Protein AF-A0A524L7E5-F1 (afdb_monomer_lite)

Sequence (276 aa):
MTAELNEQWITERETLIEALDEKVSEVLTEELKELKDDIERFRDLEAEYADKLVESKGEMADTLKKDVEILIEKLDKFLEIRLTAEVDELREDVNKVKKNEFGKRVFEAFVAEFRKHYTGEDSVEAKLTEAEQRLEDALTSLEDAEKKIAKIERADKIRQVLAPVSGRTKEVMEAILKNVDTPLLEEAYKTYIGRVVKETSQEKDTKNTSTSEKETKVLAEGEKKEDAKPLKGGKAVTGDTTETLEEAAELNKESGVKSSISVEEKTRLQRLAGLV

Foldseek 3Di:
DVVVVVVVVVVVVVVVVVVVVVVVVVVVVVVVVVVVVVVVVVVVVVVVVVVVVVVVVVVVVVVVVVVVVVVVVVVVVVCVVVVVVVVVVVVVVVVVVVVVVVVVVVVVVVVVVCCVVPVPPPDPVVVVVVVVVVVVVVVVVVVVVVVVVLVVLQVVLLCVLLVVPDDPLSVVLSVVLVPDDSVCSNVSSVVCSVVSVVVVVPPDDDDDDDDDDDDDDDDDDDDDDDDDDDDDDDDDDDPDDPVVVVVVVVVVVVPPDDPPADPVNVVVVCVVVVVD

Radius of gyration: 62.87 Å; chains: 1; bounding box: 139×60×160 Å

Structure (mmCIF, N/CA/C/O backbone):
data_AF-A0A524L7E5-F1
#
_entry.id   AF-A0A524L7E5-F1
#
loop_
_atom_site.group_PDB
_atom_site.id
_atom_site.type_symbol
_atom_site.label_atom_id
_atom_site.label_alt_id
_atom_site.label_comp_id
_atom_site.label_asym_id
_atom_site.label_entity_id
_atom_site.label_seq_id
_atom_site.pdbx_PDB_ins_code
_atom_site.Cartn_x
_atom_site.Cartn_y
_atom_site.Cartn_z
_atom_site.occupancy
_atom_site.B_iso_or_equiv
_atom_site.auth_seq_id
_atom_site.auth_comp_id
_atom_site.auth_asym_id
_atom_site.auth_atom_id
_atom_site.pdbx_PDB_model_num
ATOM 1 N N . MET A 1 1 ? 33.309 3.021 -109.140 1.00 59.94 1 MET A N 1
ATOM 2 C CA . MET A 1 1 ? 32.376 3.878 -108.381 1.00 59.94 1 MET A CA 1
ATOM 3 C C . MET A 1 1 ? 31.453 3.110 -107.433 1.00 59.94 1 MET A C 1
ATOM 5 O O . MET A 1 1 ? 31.543 3.359 -106.245 1.00 59.94 1 MET A O 1
ATOM 9 N N . THR A 1 2 ? 30.594 2.176 -107.873 1.00 73.94 2 THR A N 1
ATOM 10 C CA . THR A 1 2 ? 29.677 1.458 -106.946 1.00 73.94 2 THR A CA 1
ATOM 11 C C . THR A 1 2 ? 30.368 0.432 -106.039 1.00 73.94 2 THR A C 1
ATOM 13 O O . THR A 1 2 ? 29.972 0.280 -104.890 1.00 73.94 2 THR A O 1
ATOM 16 N N . ALA A 1 3 ? 31.408 -0.253 -106.524 1.00 77.62 3 ALA A N 1
ATOM 17 C CA . ALA A 1 3 ? 32.174 -1.211 -105.720 1.00 77.62 3 ALA A CA 1
ATOM 18 C C . ALA A 1 3 ? 33.037 -0.523 -104.643 1.00 77.62 3 ALA A C 1
ATOM 20 O O . ALA A 1 3 ? 33.015 -0.944 -103.494 1.00 77.62 3 ALA A O 1
ATOM 21 N N . GLU A 1 4 ? 33.715 0.573 -104.995 1.00 79.44 4 GLU A N 1
ATOM 22 C CA . GLU A 1 4 ? 34.556 1.354 -104.069 1.00 79.44 4 GLU A CA 1
ATOM 23 C C . GLU A 1 4 ? 33.734 1.996 -102.943 1.00 79.44 4 GLU A C 1
ATOM 25 O O . GLU A 1 4 ? 34.166 2.008 -101.798 1.00 79.44 4 GLU A O 1
ATOM 30 N N . LEU A 1 5 ? 32.524 2.484 -103.244 1.00 83.19 5 LEU A N 1
ATOM 31 C CA . LEU A 1 5 ? 31.626 3.046 -102.231 1.00 83.19 5 LEU A CA 1
ATOM 32 C C . LEU A 1 5 ? 31.123 1.974 -101.249 1.00 83.19 5 LEU A C 1
ATOM 34 O O . LEU A 1 5 ? 30.982 2.244 -100.061 1.00 83.19 5 LEU A O 1
ATOM 38 N N . ASN A 1 6 ? 30.873 0.752 -101.733 1.00 85.81 6 ASN A N 1
ATOM 39 C CA . ASN A 1 6 ? 30.494 -0.367 -100.871 1.00 85.81 6 ASN A CA 1
ATOM 40 C C . ASN A 1 6 ? 31.653 -0.801 -99.966 1.00 85.81 6 ASN A C 1
ATOM 42 O O . ASN A 1 6 ? 31.423 -1.098 -98.800 1.00 85.81 6 ASN A O 1
ATOM 46 N N . GLU A 1 7 ? 32.881 -0.828 -100.486 1.00 87.06 7 GLU A N 1
ATOM 47 C CA . GLU A 1 7 ? 34.076 -1.133 -99.695 1.00 87.06 7 GLU A CA 1
ATOM 48 C C . GLU A 1 7 ? 34.311 -0.067 -98.617 1.00 87.06 7 GLU A C 1
ATOM 50 O O . GLU A 1 7 ? 34.459 -0.411 -97.448 1.00 87.06 7 GLU A O 1
ATOM 55 N N . GLN A 1 8 ? 34.206 1.220 -98.971 1.00 86.94 8 GLN A N 1
ATOM 56 C CA . GLN A 1 8 ? 34.262 2.326 -98.010 1.00 86.94 8 GLN A CA 1
ATOM 57 C C . GLN A 1 8 ? 33.185 2.197 -96.926 1.00 86.94 8 GLN A C 1
ATOM 59 O O . GLN A 1 8 ? 33.504 2.253 -95.742 1.00 86.94 8 GLN A O 1
ATOM 64 N N . TRP A 1 9 ? 31.932 1.923 -97.298 1.00 91.00 9 TRP A N 1
ATOM 65 C CA . TRP A 1 9 ? 30.851 1.738 -96.327 1.00 91.00 9 TRP A CA 1
ATOM 66 C C . TRP A 1 9 ? 31.083 0.547 -95.388 1.00 91.00 9 TRP A C 1
ATOM 68 O O . TRP A 1 9 ? 30.790 0.634 -94.197 1.00 91.00 9 TRP A O 1
ATOM 78 N N . ILE A 1 10 ? 31.620 -0.567 -95.899 1.00 91.50 10 ILE A N 1
ATOM 79 C CA . ILE A 1 10 ? 31.981 -1.724 -95.070 1.00 91.50 10 ILE A CA 1
ATOM 80 C C . ILE A 1 10 ? 33.077 -1.328 -94.074 1.00 91.50 10 ILE A C 1
ATOM 82 O O . ILE A 1 10 ? 32.916 -1.587 -92.884 1.00 91.50 10 ILE A O 1
ATOM 86 N N . THR A 1 11 ? 34.126 -0.631 -94.519 1.00 91.88 11 THR A N 1
ATOM 87 C CA . THR A 1 11 ? 35.213 -0.185 -93.630 1.00 91.88 11 THR A CA 1
ATOM 88 C C . THR A 1 11 ? 34.752 0.837 -92.585 1.00 91.88 11 THR A C 1
ATOM 90 O O . THR A 1 11 ? 35.108 0.737 -91.414 1.00 91.88 11 THR A O 1
ATOM 93 N N . GLU A 1 12 ? 33.902 1.795 -92.955 1.00 92.88 12 GLU A N 1
ATOM 94 C CA . GLU A 1 12 ? 33.326 2.770 -92.020 1.00 92.88 12 GLU A CA 1
ATOM 95 C C . GLU A 1 12 ? 32.403 2.093 -91.001 1.00 92.88 12 GLU A C 1
ATOM 97 O O . GLU A 1 12 ? 32.383 2.446 -89.824 1.00 92.88 12 GLU A O 1
ATOM 102 N N . ARG A 1 13 ? 31.653 1.074 -91.428 1.00 94.75 13 ARG A N 1
ATOM 103 C CA . ARG A 1 13 ? 30.816 0.282 -90.529 1.00 94.75 13 ARG A CA 1
ATOM 104 C C . ARG A 1 13 ? 31.655 -0.542 -89.557 1.00 94.75 13 ARG A C 1
ATOM 106 O O . ARG A 1 13 ? 31.302 -0.603 -88.384 1.00 94.75 13 ARG A O 1
ATOM 113 N N . GLU A 1 14 ? 32.714 -1.194 -90.025 1.00 94.75 14 GLU A N 1
ATOM 114 C CA . GLU A 1 14 ? 33.609 -1.983 -89.171 1.00 94.75 14 GLU A CA 1
ATOM 115 C C . GLU A 1 14 ? 34.322 -1.095 -88.149 1.00 94.75 14 GLU A C 1
ATOM 117 O O . GLU A 1 14 ? 34.294 -1.410 -86.963 1.00 94.75 14 GLU A O 1
ATOM 122 N N . THR A 1 15 ? 34.831 0.067 -88.569 1.00 94.00 15 THR A N 1
ATOM 123 C CA . THR A 1 15 ? 35.448 1.040 -87.650 1.00 94.00 15 THR A CA 1
ATOM 124 C C . THR A 1 15 ? 34.449 1.605 -86.639 1.00 94.00 15 THR A C 1
ATOM 126 O O . THR A 1 15 ? 34.791 1.773 -85.472 1.00 94.00 15 THR A O 1
ATOM 129 N N . LEU A 1 16 ? 33.192 1.849 -87.034 1.00 94.81 16 LEU A N 1
ATOM 130 C CA . LEU A 1 16 ? 32.144 2.272 -86.100 1.00 94.81 16 LEU A CA 1
ATOM 131 C C . LEU A 1 16 ? 31.782 1.172 -85.094 1.00 94.81 16 LEU A C 1
ATOM 133 O O . LEU A 1 16 ? 31.527 1.476 -83.932 1.00 94.81 16 LEU A O 1
ATOM 137 N N . ILE A 1 17 ? 31.726 -0.090 -85.531 1.00 95.38 17 ILE A N 1
ATOM 138 C CA . ILE A 1 17 ? 31.457 -1.229 -84.646 1.00 95.38 17 ILE A CA 1
ATOM 139 C C . ILE A 1 17 ? 32.597 -1.393 -83.640 1.00 95.38 17 ILE A C 1
ATOM 141 O O . ILE A 1 17 ? 32.317 -1.557 -82.459 1.00 95.38 17 ILE A O 1
ATOM 145 N N . GLU A 1 18 ? 33.849 -1.300 -84.085 1.00 95.31 18 GLU A N 1
ATOM 146 C CA . GLU A 1 18 ? 35.024 -1.391 -83.214 1.00 95.31 18 GLU A CA 1
ATOM 147 C C . GLU A 1 18 ? 35.060 -0.243 -82.197 1.00 95.31 18 GLU A C 1
ATOM 149 O O . GLU A 1 18 ? 35.165 -0.491 -80.999 1.00 95.31 18 GLU A O 1
ATOM 154 N N . ALA A 1 19 ? 34.843 1.000 -82.638 1.00 94.81 19 ALA A N 1
ATOM 155 C CA . ALA A 1 19 ? 34.774 2.155 -81.742 1.00 94.81 19 ALA A CA 1
ATOM 156 C C . ALA A 1 19 ? 33.602 2.065 -80.747 1.00 94.81 19 ALA A C 1
ATOM 158 O O . ALA A 1 19 ? 33.710 2.510 -79.603 1.00 94.81 19 ALA A O 1
ATOM 159 N N . LEU A 1 20 ? 32.464 1.501 -81.169 1.00 95.50 20 LEU A N 1
ATOM 160 C CA . LEU A 1 20 ? 31.326 1.276 -80.282 1.00 95.50 20 LEU A CA 1
ATOM 161 C C . LEU A 1 20 ? 31.637 0.195 -79.244 1.00 95.50 20 LEU A C 1
ATOM 163 O O . LEU A 1 20 ? 31.293 0.385 -78.081 1.00 95.50 20 LEU A O 1
ATOM 167 N N . ASP A 1 21 ? 32.267 -0.909 -79.645 1.00 95.88 21 ASP A N 1
ATOM 168 C CA . ASP A 1 21 ? 32.650 -1.998 -78.743 1.00 95.88 21 ASP A CA 1
ATOM 169 C C . ASP A 1 21 ? 33.695 -1.531 -77.723 1.00 95.88 21 ASP A C 1
ATOM 171 O O . ASP A 1 21 ? 33.536 -1.764 -76.526 1.00 95.88 21 ASP A O 1
ATOM 175 N N . GLU A 1 22 ? 34.691 -0.758 -78.167 1.00 95.81 22 GLU A N 1
ATOM 176 C CA . GLU A 1 22 ? 35.687 -0.134 -77.294 1.00 95.81 22 GLU A CA 1
ATOM 177 C C . GLU A 1 22 ? 35.021 0.796 -76.272 1.00 95.81 22 GLU A C 1
ATOM 179 O O . GLU A 1 22 ? 35.210 0.626 -75.067 1.00 95.81 22 GLU A O 1
ATOM 184 N N . LYS A 1 23 ? 34.154 1.712 -76.724 1.00 96.12 23 LYS A N 1
ATOM 185 C CA . LYS A 1 23 ? 33.441 2.641 -75.835 1.00 96.12 23 LYS A CA 1
ATOM 186 C C . LYS A 1 23 ? 32.506 1.914 -74.867 1.00 96.12 23 LYS A C 1
ATOM 188 O O . LYS A 1 23 ? 32.355 2.332 -73.720 1.00 96.12 23 LYS A O 1
ATOM 193 N N . VAL A 1 24 ? 31.814 0.867 -75.320 1.00 96.44 24 VAL A N 1
ATOM 194 C CA . VAL A 1 24 ? 30.928 0.062 -74.463 1.00 96.44 24 VAL A CA 1
ATOM 195 C C . VAL A 1 24 ? 31.747 -0.698 -73.428 1.00 96.44 24 VAL A C 1
ATOM 197 O O . VAL A 1 24 ? 31.381 -0.682 -72.256 1.00 96.44 24 VAL A O 1
ATOM 200 N N . SER A 1 25 ? 32.859 -1.313 -73.829 1.00 96.31 25 SER A N 1
ATOM 201 C CA . SER A 1 25 ? 33.764 -2.001 -72.913 1.00 96.31 25 SER A CA 1
ATOM 202 C C . SER A 1 25 ? 34.342 -1.038 -71.878 1.00 96.31 25 SER A C 1
ATOM 204 O O . SER A 1 25 ? 34.308 -1.348 -70.692 1.00 96.31 25 SER A O 1
ATOM 206 N N . GLU A 1 26 ? 34.818 0.136 -72.294 1.00 96.19 26 GLU A N 1
ATOM 207 C CA . GLU A 1 26 ? 35.362 1.160 -71.397 1.00 96.19 26 GLU A CA 1
ATOM 208 C C . GLU A 1 26 ? 34.330 1.577 -70.341 1.00 96.19 26 GLU A C 1
ATOM 210 O O . GLU A 1 26 ? 34.577 1.413 -69.145 1.00 96.19 26 GLU A O 1
ATOM 215 N N . VAL A 1 27 ? 33.134 1.996 -70.771 1.00 97.06 27 VAL A N 1
ATOM 216 C CA . VAL A 1 27 ? 32.065 2.409 -69.848 1.00 97.06 27 VAL A CA 1
ATOM 217 C C . VAL A 1 27 ? 31.649 1.263 -68.929 1.00 97.06 27 VAL A C 1
ATOM 219 O O . VAL A 1 27 ? 31.511 1.468 -67.730 1.00 97.06 27 VAL A O 1
ATOM 222 N N . LEU A 1 28 ? 31.490 0.039 -69.443 1.00 96.69 28 LEU A N 1
ATOM 223 C CA . LEU A 1 28 ? 31.148 -1.108 -68.597 1.00 96.69 28 LEU A CA 1
ATOM 224 C C . LEU A 1 28 ? 32.239 -1.406 -67.566 1.00 96.69 28 LEU A C 1
ATOM 226 O O . LEU A 1 28 ? 31.920 -1.764 -66.435 1.00 96.69 28 LEU A O 1
ATOM 230 N N . THR A 1 29 ? 33.517 -1.271 -67.928 1.00 96.69 29 THR A N 1
ATOM 231 C CA . THR A 1 29 ? 34.617 -1.476 -66.977 1.00 96.69 29 THR A CA 1
ATOM 232 C C . THR A 1 29 ? 34.684 -0.387 -65.911 1.00 96.69 29 THR A C 1
ATOM 234 O O . THR A 1 29 ? 34.991 -0.701 -64.761 1.00 96.69 29 THR A O 1
ATOM 237 N N . GLU A 1 30 ? 34.368 0.860 -66.263 1.00 97.19 30 GLU A N 1
ATOM 238 C CA . GLU A 1 30 ? 34.293 1.977 -65.320 1.00 97.19 30 GLU A CA 1
ATOM 239 C C . GLU A 1 30 ? 33.118 1.803 -64.347 1.00 97.19 30 GLU A C 1
ATOM 241 O O . GLU A 1 30 ? 33.328 1.796 -63.136 1.00 97.19 30 GLU A O 1
ATOM 246 N N . GLU A 1 31 ? 31.919 1.523 -64.858 1.00 96.94 31 GLU A N 1
ATOM 247 C CA . GLU A 1 31 ? 30.710 1.290 -64.055 1.00 96.94 31 GLU A CA 1
ATOM 248 C C . GLU A 1 31 ? 30.849 0.059 -63.144 1.00 96.94 31 GLU A C 1
ATOM 250 O O . GLU A 1 31 ? 30.441 0.079 -61.986 1.00 96.94 31 GLU A O 1
ATOM 255 N N . LEU A 1 32 ? 31.471 -1.030 -63.621 1.00 96.44 32 LEU A N 1
ATOM 256 C CA . LEU A 1 32 ? 31.751 -2.203 -62.780 1.00 96.44 32 LEU A CA 1
ATOM 257 C C . LEU A 1 32 ? 32.737 -1.886 -61.654 1.00 96.44 32 LEU A C 1
ATOM 259 O O . LEU A 1 32 ? 32.655 -2.489 -60.580 1.00 96.44 32 LEU A O 1
ATOM 263 N N . LYS A 1 33 ? 33.681 -0.975 -61.897 1.00 97.38 33 LYS A N 1
ATOM 264 C CA . LYS A 1 33 ? 34.625 -0.522 -60.879 1.00 97.38 33 LYS A CA 1
ATOM 265 C C . LYS A 1 33 ? 33.926 0.366 -59.851 1.00 97.38 33 LYS A C 1
ATOM 267 O O . LYS A 1 33 ? 34.083 0.107 -58.664 1.00 97.38 33 LYS A O 1
ATOM 272 N N . GLU A 1 34 ? 33.124 1.334 -60.289 1.00 97.00 34 GLU A N 1
ATOM 273 C CA . GLU A 1 34 ? 32.324 2.184 -59.398 1.00 97.00 34 GLU A CA 1
ATOM 274 C C . GLU A 1 34 ? 31.360 1.347 -58.550 1.00 97.00 34 GLU A C 1
ATOM 276 O O . GLU A 1 34 ? 31.368 1.452 -57.326 1.00 97.00 34 GLU A O 1
ATOM 281 N N . LEU A 1 35 ? 30.627 0.414 -59.166 1.00 97.31 35 LEU A N 1
ATOM 282 C CA . LEU A 1 35 ? 29.724 -0.489 -58.452 1.00 97.31 35 LEU A CA 1
ATOM 283 C C . LEU A 1 35 ? 30.459 -1.328 -57.399 1.00 97.31 35 LEU A C 1
ATOM 285 O O . LEU A 1 35 ? 29.926 -1.580 -56.318 1.00 97.31 35 LEU A O 1
ATOM 289 N N . LYS A 1 36 ? 31.675 -1.793 -57.703 1.00 97.06 36 LYS A N 1
ATOM 290 C CA . LYS A 1 36 ? 32.484 -2.542 -56.739 1.00 97.06 36 LYS A CA 1
ATOM 291 C C . LYS A 1 36 ? 32.886 -1.660 -55.554 1.00 97.06 36 LYS A C 1
ATOM 293 O O . LYS A 1 36 ? 32.740 -2.102 -54.415 1.00 97.06 36 LYS A O 1
ATOM 298 N N . ASP A 1 37 ? 33.350 -0.443 -55.821 1.00 97.12 37 ASP A N 1
ATOM 299 C CA . ASP A 1 37 ? 33.740 0.516 -54.786 1.00 97.12 37 ASP A CA 1
ATOM 300 C C . ASP A 1 37 ? 32.529 0.900 -53.908 1.00 97.12 37 ASP A C 1
ATOM 302 O O . ASP A 1 37 ? 32.646 0.982 -52.684 1.00 97.12 37 ASP A O 1
ATOM 306 N N . ASP A 1 38 ? 31.341 1.049 -54.499 1.00 97.38 38 ASP A N 1
ATOM 307 C CA . ASP A 1 38 ? 30.090 1.307 -53.779 1.00 97.38 38 ASP A CA 1
ATOM 308 C C . ASP A 1 38 ? 29.656 0.129 -52.898 1.00 97.38 38 ASP A C 1
ATOM 310 O O . ASP A 1 38 ? 29.228 0.331 -51.760 1.00 97.38 38 ASP A O 1
ATOM 314 N N . ILE A 1 39 ? 29.801 -1.112 -53.378 1.00 96.69 39 ILE A N 1
ATOM 315 C CA . ILE A 1 39 ? 29.533 -2.316 -52.576 1.00 96.69 39 ILE A CA 1
ATOM 316 C C . ILE A 1 39 ? 30.483 -2.391 -51.376 1.00 96.69 39 ILE A C 1
ATOM 318 O O . ILE A 1 39 ? 30.055 -2.760 -50.279 1.00 96.69 39 ILE A O 1
ATOM 322 N N . GLU A 1 40 ? 31.762 -2.064 -51.564 1.00 96.25 40 GLU A N 1
ATOM 323 C CA . GLU A 1 40 ? 32.741 -2.031 -50.473 1.00 96.25 40 GLU A CA 1
ATOM 324 C C . GLU A 1 40 ? 32.359 -0.966 -49.433 1.00 96.25 40 GLU A C 1
ATOM 326 O O . GLU A 1 40 ? 32.239 -1.287 -48.251 1.00 96.25 40 GLU A O 1
ATOM 331 N N . ARG A 1 41 ? 32.014 0.253 -49.867 1.00 96.38 41 ARG A N 1
ATOM 332 C CA . ARG A 1 41 ? 31.524 1.318 -48.972 1.00 96.38 41 ARG A CA 1
ATOM 333 C C . ARG A 1 41 ? 30.251 0.933 -48.227 1.00 96.38 41 ARG A C 1
ATOM 335 O O . ARG A 1 41 ? 30.108 1.250 -47.049 1.00 96.38 41 ARG A O 1
ATOM 342 N N . PHE A 1 42 ? 29.316 0.265 -48.899 1.00 96.88 42 PHE A N 1
ATOM 343 C CA . PHE A 1 42 ? 28.075 -0.183 -48.274 1.00 96.88 42 PHE A CA 1
ATOM 344 C C . PHE A 1 42 ? 28.345 -1.204 -47.164 1.00 96.88 42 PHE A C 1
ATOM 346 O O . PHE A 1 42 ? 27.756 -1.107 -46.091 1.00 96.88 42 PHE A O 1
ATOM 353 N N . ARG A 1 43 ? 29.281 -2.136 -47.380 1.00 95.56 43 ARG A N 1
ATOM 354 C CA . ARG A 1 43 ? 29.692 -3.110 -46.357 1.00 95.56 43 ARG A CA 1
ATOM 355 C C . ARG A 1 43 ? 30.337 -2.450 -45.143 1.00 95.56 43 ARG A C 1
ATOM 357 O O . ARG A 1 43 ? 30.039 -2.846 -44.018 1.00 95.56 43 ARG A O 1
ATOM 364 N N . ASP A 1 44 ? 31.181 -1.447 -45.363 1.00 96.00 44 ASP A N 1
ATOM 365 C CA . ASP A 1 44 ? 31.799 -0.692 -44.271 1.00 96.00 44 ASP A CA 1
ATOM 366 C C . ASP A 1 44 ? 30.742 0.066 -43.454 1.00 96.00 44 ASP A C 1
ATOM 368 O O . ASP A 1 44 ? 30.758 0.026 -42.223 1.00 96.00 44 ASP A O 1
ATOM 372 N N . LEU A 1 45 ? 29.767 0.685 -44.129 1.00 96.81 45 LEU A N 1
ATOM 373 C CA . LEU A 1 45 ? 28.633 1.335 -43.469 1.00 96.81 45 LEU A CA 1
ATOM 374 C C . LEU A 1 45 ? 27.790 0.339 -42.668 1.00 96.81 45 LEU A C 1
ATOM 376 O O . LEU A 1 45 ? 27.419 0.634 -41.534 1.00 96.81 45 LEU A O 1
ATOM 380 N N . GLU A 1 46 ? 27.483 -0.838 -43.218 1.00 96.12 46 GLU A N 1
ATOM 381 C CA . GLU A 1 46 ? 26.741 -1.877 -42.494 1.00 96.12 46 GLU A CA 1
ATOM 382 C C . GLU A 1 46 ? 27.468 -2.315 -41.219 1.00 96.12 46 GLU A C 1
ATOM 384 O O . GLU A 1 46 ? 26.827 -2.454 -40.174 1.00 96.12 46 GLU A O 1
ATOM 389 N N . ALA A 1 47 ? 28.791 -2.489 -41.282 1.00 96.25 47 ALA A N 1
ATOM 390 C CA . ALA A 1 47 ? 29.601 -2.818 -40.114 1.00 96.25 47 ALA A CA 1
ATOM 391 C C . ALA A 1 47 ? 29.555 -1.696 -39.063 1.00 96.25 47 ALA A C 1
ATOM 393 O O . ALA A 1 47 ? 29.274 -1.958 -37.894 1.00 96.25 47 ALA A O 1
ATOM 394 N N . GLU A 1 48 ? 29.724 -0.438 -39.478 1.00 96.44 48 GLU A N 1
ATOM 395 C CA . GLU A 1 48 ? 29.662 0.715 -38.574 1.00 96.44 48 GLU A CA 1
ATOM 396 C C . GLU A 1 48 ? 28.281 0.859 -37.909 1.00 96.44 48 GLU A C 1
ATOM 398 O O . GLU A 1 48 ? 28.177 1.115 -36.706 1.00 96.44 48 GLU A O 1
ATOM 403 N N . TYR A 1 49 ? 27.197 0.676 -38.667 1.00 96.44 49 TYR A N 1
ATOM 404 C CA . TYR A 1 49 ? 25.839 0.711 -38.121 1.00 96.44 49 TYR A CA 1
ATOM 405 C C . TYR A 1 49 ? 25.561 -0.462 -37.181 1.00 96.44 49 TYR A C 1
ATOM 407 O O . TYR A 1 49 ? 24.864 -0.277 -36.180 1.00 96.44 49 TYR A O 1
ATOM 415 N N . ALA A 1 50 ? 26.095 -1.651 -37.472 1.00 96.56 50 ALA A N 1
ATOM 416 C CA . ALA A 1 50 ? 25.991 -2.798 -36.578 1.00 96.56 50 ALA A CA 1
ATOM 417 C C . ALA A 1 50 ? 26.691 -2.518 -35.240 1.00 96.56 50 ALA A C 1
ATOM 419 O O . ALA A 1 50 ? 26.090 -2.746 -34.187 1.00 96.56 50 ALA A O 1
ATOM 420 N N . ASP A 1 51 ? 27.893 -1.943 -35.271 1.00 96.62 51 ASP A N 1
ATOM 421 C CA . ASP A 1 51 ? 28.646 -1.575 -34.069 1.00 96.62 51 ASP A CA 1
ATOM 422 C C . ASP A 1 51 ? 27.925 -0.490 -33.259 1.00 96.62 51 ASP A C 1
ATOM 424 O O . ASP A 1 51 ? 27.689 -0.665 -32.061 1.00 96.62 51 ASP A O 1
ATOM 428 N N . LYS A 1 52 ? 27.451 0.579 -33.915 1.00 97.00 52 LYS A N 1
ATOM 429 C CA . LYS A 1 52 ? 26.637 1.630 -33.275 1.00 97.00 52 LYS A CA 1
ATOM 430 C C . LYS A 1 52 ? 25.362 1.082 -32.642 1.00 97.00 52 LYS A C 1
ATOM 432 O O . LYS A 1 52 ? 24.937 1.545 -31.585 1.00 97.00 52 LYS A O 1
ATOM 437 N N . LEU A 1 53 ? 24.726 0.098 -33.277 1.00 97.00 53 LEU A N 1
ATOM 438 C CA . LEU A 1 53 ? 23.528 -0.532 -32.731 1.00 97.00 53 LEU A CA 1
ATOM 439 C C . LEU A 1 53 ? 23.847 -1.356 -31.479 1.00 97.00 53 LEU A C 1
ATOM 441 O O . LEU A 1 53 ? 23.045 -1.374 -30.545 1.00 97.00 53 LEU A O 1
ATOM 445 N N . VAL A 1 54 ? 24.990 -2.044 -31.448 1.00 97.31 54 VAL A N 1
ATOM 446 C CA . VAL A 1 54 ? 25.452 -2.778 -30.261 1.00 97.31 54 VAL A CA 1
ATOM 447 C C . VAL A 1 54 ? 25.778 -1.812 -29.123 1.00 97.31 54 VAL A C 1
ATOM 449 O O . VAL A 1 54 ? 25.318 -2.035 -28.004 1.00 97.31 54 VAL A O 1
ATOM 452 N N . GLU A 1 55 ? 26.487 -0.721 -29.410 1.00 96.81 55 GLU A N 1
ATOM 453 C CA . GLU A 1 55 ? 26.814 0.323 -28.434 1.00 96.81 55 GLU A CA 1
ATOM 454 C C . GLU A 1 55 ? 25.545 0.958 -27.850 1.00 96.81 55 GLU A C 1
ATOM 456 O O . GLU A 1 55 ? 25.341 0.925 -26.638 1.00 96.81 55 GLU A O 1
ATOM 461 N N . SER A 1 56 ? 24.622 1.410 -28.704 1.00 96.31 56 SER A N 1
ATOM 462 C CA . SER A 1 56 ? 23.349 2.002 -28.274 1.00 96.31 56 SER A CA 1
ATOM 463 C C . SER A 1 56 ? 22.510 1.042 -27.422 1.00 96.31 56 SER A C 1
ATOM 465 O O . SER A 1 56 ? 21.903 1.448 -26.428 1.00 96.31 56 SER A O 1
ATOM 467 N N . LYS A 1 57 ? 22.493 -0.255 -27.759 1.00 97.25 57 LYS A N 1
ATOM 468 C CA . LYS A 1 57 ? 21.836 -1.278 -26.930 1.00 97.25 57 LYS A CA 1
ATOM 469 C C . LYS A 1 57 ? 22.513 -1.434 -25.569 1.00 97.25 57 LYS A C 1
ATOM 471 O O . LYS A 1 57 ? 21.807 -1.616 -24.578 1.00 97.25 57 LYS A O 1
ATOM 476 N N . GLY A 1 58 ? 23.842 -1.367 -25.519 1.00 97.50 58 GLY A N 1
ATOM 477 C CA . GLY A 1 58 ? 24.610 -1.377 -24.274 1.00 97.50 58 GLY A CA 1
ATOM 478 C C . GLY A 1 58 ? 24.269 -0.183 -23.385 1.00 97.50 58 GLY A C 1
ATOM 479 O O . GLY A 1 58 ? 23.877 -0.365 -22.234 1.00 97.50 58 GLY A O 1
ATOM 480 N N . GLU A 1 59 ? 24.299 1.028 -23.940 1.00 97.44 59 GLU A N 1
ATOM 481 C CA . GLU A 1 59 ? 23.940 2.258 -23.223 1.00 97.44 59 GLU A CA 1
ATOM 482 C C . GLU A 1 59 ? 22.497 2.235 -22.702 1.00 97.44 59 GLU A C 1
ATOM 484 O O . GLU A 1 59 ? 22.218 2.644 -21.569 1.00 97.44 59 GLU A O 1
ATOM 489 N N . MET A 1 60 ? 21.563 1.727 -23.511 1.00 96.19 60 MET A N 1
ATOM 490 C CA . MET A 1 60 ? 20.166 1.593 -23.110 1.00 96.19 60 MET A CA 1
ATOM 491 C C . MET A 1 60 ? 19.998 0.565 -21.984 1.00 96.19 60 MET A C 1
ATOM 493 O O . MET A 1 60 ? 19.230 0.805 -21.052 1.00 96.19 60 MET A O 1
ATOM 497 N N . ALA A 1 61 ? 20.734 -0.550 -22.026 1.00 97.69 61 ALA A N 1
ATOM 498 C CA . ALA A 1 61 ? 20.734 -1.547 -20.958 1.00 97.69 61 ALA A CA 1
ATOM 499 C C . ALA A 1 61 ? 21.310 -0.988 -19.646 1.00 97.69 61 ALA A C 1
ATOM 501 O O . ALA A 1 61 ? 20.731 -1.208 -18.581 1.00 97.69 61 ALA A O 1
ATOM 502 N N . ASP A 1 62 ? 22.398 -0.219 -19.716 1.00 97.81 62 ASP A N 1
ATOM 503 C CA . ASP A 1 62 ? 22.997 0.436 -18.550 1.00 97.81 62 ASP A CA 1
ATOM 504 C C . ASP A 1 62 ? 22.075 1.500 -17.950 1.00 97.81 62 ASP A C 1
ATOM 506 O O . ASP A 1 62 ? 21.972 1.626 -16.727 1.00 97.81 62 ASP A O 1
ATOM 510 N N . THR A 1 63 ? 21.380 2.257 -18.799 1.00 97.75 63 THR A N 1
ATOM 511 C CA . THR A 1 63 ? 20.382 3.241 -18.363 1.00 97.75 63 THR A CA 1
ATOM 512 C C . THR A 1 63 ? 19.214 2.547 -17.672 1.00 97.75 63 THR A C 1
ATOM 514 O O . THR A 1 63 ? 18.864 2.910 -16.553 1.00 97.75 63 THR A O 1
ATOM 517 N N . LEU A 1 64 ? 18.679 1.480 -18.274 1.00 97.62 64 LEU A N 1
ATOM 518 C CA . LEU A 1 64 ? 17.599 0.696 -17.682 1.00 97.62 64 LEU A CA 1
ATOM 519 C C . LEU A 1 64 ? 18.006 0.105 -16.329 1.00 97.62 64 LEU A C 1
ATOM 521 O O . LEU A 1 64 ? 17.217 0.116 -15.387 1.00 97.62 64 LEU A O 1
ATOM 525 N N . LYS A 1 65 ? 19.241 -0.389 -16.210 1.00 97.94 65 LYS A N 1
ATOM 526 C CA . LYS A 1 65 ? 19.757 -0.918 -14.948 1.00 97.94 65 LYS A CA 1
ATOM 527 C C . LYS A 1 65 ? 19.776 0.156 -13.856 1.00 97.94 65 LYS A C 1
ATOM 529 O O . LYS A 1 65 ? 19.273 -0.097 -12.764 1.00 97.94 65 LYS A O 1
ATOM 534 N N . LYS A 1 66 ? 20.282 1.355 -14.163 1.00 98.00 66 LYS A N 1
ATOM 535 C CA . LYS A 1 66 ? 20.281 2.498 -13.233 1.00 98.00 66 LYS A CA 1
ATOM 536 C C . LYS A 1 66 ? 18.863 2.918 -12.848 1.00 98.00 66 LYS A C 1
ATOM 538 O O . LYS A 1 66 ? 18.596 3.168 -11.678 1.00 98.00 66 LYS A O 1
ATOM 543 N N . ASP A 1 67 ? 17.945 2.962 -13.808 1.00 97.81 67 ASP A N 1
ATOM 544 C CA . ASP A 1 67 ? 16.550 3.325 -13.551 1.00 97.81 67 ASP A CA 1
ATOM 545 C C . ASP A 1 67 ? 15.858 2.310 -12.636 1.00 97.81 67 ASP A C 1
ATOM 547 O O . ASP A 1 67 ? 15.121 2.697 -11.727 1.00 97.81 67 ASP A O 1
ATOM 551 N N . VAL A 1 68 ? 16.127 1.015 -12.832 1.00 97.75 68 VAL A N 1
ATOM 552 C CA . VAL A 1 68 ? 15.633 -0.054 -11.956 1.00 97.75 68 VAL A CA 1
ATOM 553 C C . VAL A 1 68 ? 16.229 0.065 -10.553 1.00 97.75 68 VAL A C 1
ATOM 555 O O . VAL A 1 68 ? 15.482 -0.039 -9.583 1.00 97.75 68 VAL A O 1
ATOM 558 N N . GLU A 1 69 ? 17.529 0.336 -10.418 1.00 97.75 69 GLU A N 1
ATOM 559 C CA . GLU A 1 69 ? 18.173 0.575 -9.116 1.00 97.75 69 GLU A CA 1
ATOM 560 C C . GLU A 1 69 ? 17.521 1.762 -8.382 1.00 97.75 69 GLU A C 1
ATOM 562 O O . GLU A 1 69 ? 17.100 1.628 -7.232 1.00 97.75 69 GLU A O 1
ATOM 567 N N . ILE A 1 70 ? 17.315 2.890 -9.070 1.00 97.31 70 ILE A N 1
ATOM 568 C CA . ILE A 1 70 ? 16.634 4.071 -8.513 1.00 97.31 70 ILE A CA 1
ATOM 569 C C . ILE A 1 70 ? 15.183 3.753 -8.128 1.00 97.31 70 ILE A C 1
ATOM 571 O O . ILE A 1 70 ? 14.679 4.256 -7.119 1.00 97.31 70 ILE A O 1
ATOM 575 N N . LEU A 1 71 ? 14.477 2.960 -8.937 1.00 97.69 71 LEU A N 1
ATOM 576 C CA . LEU A 1 71 ? 13.099 2.566 -8.656 1.00 97.69 71 LEU A CA 1
ATOM 577 C C . LEU A 1 71 ? 13.017 1.692 -7.404 1.00 97.69 71 LEU A C 1
ATOM 579 O O . LEU A 1 71 ? 12.136 1.925 -6.579 1.00 97.69 71 LEU A O 1
ATOM 583 N N . ILE A 1 72 ? 13.934 0.735 -7.249 1.00 97.56 72 ILE A N 1
ATOM 584 C CA . ILE A 1 72 ? 14.020 -0.122 -6.062 1.00 97.56 72 ILE A CA 1
ATOM 585 C C . ILE A 1 72 ? 14.269 0.737 -4.822 1.00 97.56 72 ILE A C 1
ATOM 587 O O . ILE A 1 72 ? 13.502 0.653 -3.870 1.00 97.56 72 ILE A O 1
ATOM 591 N N . GLU A 1 73 ? 15.243 1.651 -4.855 1.00 97.56 73 GLU A N 1
ATOM 592 C CA . GLU A 1 73 ? 15.512 2.540 -3.717 1.00 97.56 73 GLU A CA 1
ATOM 593 C C . GLU A 1 73 ? 14.309 3.417 -3.338 1.00 97.56 73 GLU A C 1
ATOM 595 O O . GLU A 1 73 ? 14.061 3.689 -2.161 1.00 97.56 73 GLU A O 1
ATOM 600 N N . LYS A 1 74 ? 13.561 3.906 -4.334 1.00 97.44 74 LYS A N 1
ATOM 601 C CA . LYS A 1 74 ? 12.340 4.687 -4.097 1.00 97.44 74 LYS A CA 1
ATOM 602 C C . LYS A 1 74 ? 11.227 3.825 -3.516 1.00 97.44 74 LYS A C 1
ATOM 604 O O . LYS A 1 74 ? 10.518 4.296 -2.628 1.00 97.44 74 LYS A O 1
ATOM 609 N N . LEU A 1 75 ? 11.066 2.603 -4.018 1.00 97.75 75 LEU A N 1
ATOM 610 C CA . LEU A 1 75 ? 10.066 1.665 -3.530 1.00 97.75 75 LEU A CA 1
ATOM 611 C C . LEU A 1 75 ? 10.361 1.266 -2.084 1.00 97.75 75 LEU A C 1
ATOM 613 O O . LEU A 1 75 ? 9.451 1.315 -1.266 1.00 97.75 75 LEU A O 1
ATOM 617 N N . ASP A 1 76 ? 11.618 0.979 -1.752 1.00 97.25 76 ASP A N 1
ATOM 618 C CA . ASP A 1 76 ? 12.041 0.648 -0.391 1.00 97.25 76 ASP A CA 1
ATOM 619 C C . ASP A 1 76 ? 11.737 1.793 0.578 1.00 97.25 76 ASP A C 1
ATOM 621 O O . ASP A 1 76 ? 11.077 1.580 1.593 1.00 97.25 76 ASP A O 1
ATOM 625 N N . LYS A 1 77 ? 12.104 3.033 0.226 1.00 97.50 77 LYS A N 1
ATOM 626 C CA . LYS A 1 77 ? 11.775 4.222 1.036 1.00 97.50 77 LYS A CA 1
ATOM 627 C C . LYS A 1 77 ? 10.268 4.415 1.192 1.00 97.50 77 LYS A C 1
ATOM 629 O O . LYS A 1 77 ? 9.792 4.760 2.270 1.00 97.50 77 LYS A O 1
ATOM 634 N N . PHE A 1 78 ? 9.504 4.219 0.118 1.00 97.50 78 PHE A N 1
ATOM 635 C CA . PHE A 1 78 ? 8.049 4.346 0.157 1.00 97.50 78 PHE A CA 1
ATOM 636 C C . PHE A 1 78 ? 7.413 3.283 1.061 1.00 97.50 78 PHE A C 1
ATOM 638 O O . PHE A 1 78 ? 6.553 3.610 1.881 1.00 97.50 78 PHE A O 1
ATOM 645 N N . LEU A 1 79 ? 7.852 2.029 0.937 1.00 97.56 79 LEU A N 1
ATOM 646 C CA . LEU A 1 79 ? 7.383 0.922 1.762 1.00 97.56 79 LEU A CA 1
ATOM 647 C C . LEU A 1 79 ? 7.769 1.121 3.225 1.00 97.56 79 LEU A C 1
ATOM 649 O O . LEU A 1 79 ? 6.920 0.924 4.084 1.00 97.56 79 LEU A O 1
ATOM 653 N N . GLU A 1 80 ? 8.988 1.566 3.518 1.00 97.44 80 GLU A N 1
ATOM 654 C CA . GLU A 1 80 ? 9.432 1.861 4.882 1.00 97.44 80 GLU A CA 1
ATOM 655 C C . GLU A 1 80 ? 8.555 2.935 5.535 1.00 97.44 80 GLU A C 1
ATOM 657 O O . GLU A 1 80 ? 8.026 2.718 6.627 1.00 97.44 80 GLU A O 1
ATOM 662 N N . ILE A 1 81 ? 8.326 4.060 4.849 1.00 97.31 81 ILE A N 1
ATOM 663 C CA . ILE A 1 81 ? 7.469 5.142 5.355 1.00 97.31 81 ILE A CA 1
ATOM 664 C C . ILE A 1 81 ? 6.040 4.638 5.569 1.00 97.31 81 ILE A C 1
ATOM 666 O O . ILE A 1 81 ? 5.448 4.893 6.620 1.00 97.31 81 ILE A O 1
ATOM 670 N N . ARG A 1 82 ? 5.472 3.917 4.591 1.00 97.81 82 ARG A N 1
ATOM 671 C CA . ARG A 1 82 ? 4.079 3.469 4.680 1.00 97.81 82 ARG A CA 1
ATOM 672 C C . ARG A 1 82 ? 3.894 2.399 5.748 1.00 97.81 82 ARG A C 1
ATOM 674 O O . ARG A 1 82 ? 2.971 2.526 6.542 1.00 97.81 82 ARG A O 1
ATOM 681 N N . LEU A 1 83 ? 4.762 1.390 5.796 1.00 97.69 83 LEU A N 1
ATOM 682 C CA . LEU A 1 83 ? 4.705 0.329 6.802 1.00 97.69 83 LEU A CA 1
ATOM 683 C C . LEU A 1 83 ? 4.916 0.884 8.207 1.00 97.69 83 LEU A C 1
ATOM 685 O O . LEU A 1 83 ? 4.196 0.484 9.112 1.00 97.69 83 LEU A O 1
ATOM 689 N N . THR A 1 84 ? 5.846 1.823 8.394 1.00 97.94 84 THR A N 1
ATOM 690 C CA . THR A 1 84 ? 6.058 2.452 9.706 1.00 97.94 84 THR A CA 1
ATOM 691 C C . THR A 1 84 ? 4.807 3.204 10.154 1.00 97.94 84 THR A C 1
ATOM 693 O O . THR A 1 84 ? 4.340 2.987 11.267 1.00 97.94 84 THR A O 1
ATOM 696 N N . ALA A 1 85 ? 4.207 4.008 9.269 1.00 98.06 85 ALA A N 1
ATOM 697 C CA . ALA A 1 85 ? 2.972 4.728 9.575 1.00 98.06 85 ALA A CA 1
ATOM 698 C C . ALA A 1 85 ? 1.804 3.782 9.912 1.00 98.06 85 ALA A C 1
ATOM 700 O O . ALA A 1 85 ? 1.111 4.000 10.900 1.00 98.06 85 ALA A O 1
ATOM 701 N N . GLU A 1 86 ? 1.613 2.717 9.129 1.00 97.94 86 GLU A N 1
ATOM 702 C CA . GLU A 1 86 ? 0.562 1.710 9.362 1.00 97.94 86 GLU A CA 1
ATOM 703 C C . GLU A 1 86 ? 0.781 0.942 10.675 1.00 97.94 86 GLU A C 1
ATOM 705 O O . GLU A 1 86 ? -0.162 0.669 11.416 1.00 97.94 86 GLU A O 1
ATOM 710 N N . VAL A 1 87 ? 2.031 0.597 11.001 1.00 97.81 87 VAL A N 1
ATOM 711 C CA . VAL A 1 87 ? 2.373 -0.082 12.260 1.00 97.81 87 VAL A CA 1
ATOM 712 C C . VAL A 1 87 ? 2.166 0.843 13.459 1.00 97.81 87 VAL A C 1
ATOM 714 O O . VAL A 1 87 ? 1.693 0.382 14.500 1.00 97.81 87 VAL A O 1
ATOM 717 N N . ASP A 1 88 ? 2.489 2.130 13.333 1.00 98.25 88 ASP A N 1
ATOM 718 C CA . ASP A 1 88 ? 2.259 3.120 14.385 1.00 98.25 88 ASP A CA 1
ATOM 719 C C . ASP A 1 88 ? 0.763 3.374 14.615 1.00 98.25 88 ASP A C 1
ATOM 721 O O . ASP A 1 88 ? 0.322 3.387 15.767 1.00 98.25 88 ASP A O 1
ATOM 725 N N . GLU A 1 89 ? -0.030 3.480 13.546 1.00 97.81 89 GLU A N 1
ATOM 726 C CA . GLU A 1 89 ? -1.494 3.576 13.612 1.00 97.81 89 GLU A CA 1
ATOM 727 C C . GLU A 1 89 ? -2.097 2.333 14.284 1.00 97.81 89 GLU A C 1
ATOM 729 O O . GLU A 1 89 ? -2.811 2.442 15.285 1.00 97.81 89 GLU A O 1
ATOM 734 N N . LEU A 1 90 ? -1.705 1.133 13.839 1.00 98.12 90 LEU A N 1
ATOM 735 C CA . LEU A 1 90 ? -2.139 -0.123 14.451 1.00 98.12 90 LEU A CA 1
ATOM 736 C C . LEU A 1 90 ? -1.755 -0.196 15.936 1.00 98.12 90 LEU A C 1
ATOM 738 O O . LEU A 1 90 ? -2.530 -0.664 16.775 1.00 98.12 90 LEU A O 1
ATOM 742 N N . ARG A 1 91 ? -0.556 0.275 16.295 1.00 98.12 91 ARG A N 1
ATOM 743 C CA . ARG A 1 91 ? -0.102 0.335 17.688 1.00 98.12 91 ARG A CA 1
ATOM 744 C C . ARG A 1 91 ? -0.957 1.295 18.511 1.00 98.12 91 ARG A C 1
ATOM 746 O O . ARG A 1 91 ? -1.262 0.986 19.668 1.00 98.12 91 ARG A O 1
ATOM 753 N N . GLU A 1 92 ? -1.322 2.448 17.961 1.00 97.69 92 GLU A N 1
ATOM 754 C CA . GLU A 1 92 ? -2.212 3.404 18.615 1.00 97.69 92 GLU A CA 1
ATOM 755 C C . GLU A 1 92 ? -3.589 2.785 18.869 1.00 97.69 92 GLU A C 1
ATOM 757 O O . GLU A 1 92 ? -4.092 2.840 19.996 1.00 97.69 92 GLU A O 1
ATOM 762 N N . ASP A 1 93 ? -4.156 2.117 17.872 1.00 98.12 93 ASP A N 1
ATOM 763 C CA . ASP A 1 93 ? -5.473 1.499 17.972 1.00 98.12 93 ASP A CA 1
ATOM 764 C C . ASP A 1 93 ? -5.496 0.335 18.959 1.00 98.12 93 ASP A C 1
ATOM 766 O O . ASP A 1 93 ? -6.376 0.266 19.822 1.00 98.12 93 ASP A O 1
ATOM 770 N N . VAL A 1 94 ? -4.465 -0.512 18.959 1.00 97.75 94 VAL A N 1
ATOM 771 C CA . VAL A 1 94 ? -4.296 -1.545 19.992 1.00 97.75 94 VAL A CA 1
ATOM 772 C C . VAL A 1 94 ? -4.216 -0.916 21.386 1.00 97.75 94 VAL A C 1
ATOM 774 O O . VAL A 1 94 ? -4.790 -1.444 22.341 1.00 97.75 94 VAL A O 1
ATOM 777 N N . ASN A 1 95 ? -3.536 0.223 21.539 1.00 97.50 95 ASN A N 1
ATOM 778 C CA . ASN A 1 95 ? -3.476 0.921 22.822 1.00 97.50 95 ASN A CA 1
ATOM 779 C C . ASN A 1 95 ? -4.831 1.520 23.229 1.00 97.50 95 ASN A C 1
ATOM 781 O O . ASN A 1 95 ? -5.165 1.478 24.415 1.00 97.50 95 ASN A O 1
ATOM 785 N N . LYS A 1 96 ? -5.628 2.043 22.288 1.00 97.75 96 LYS A N 1
ATOM 786 C CA . LYS A 1 96 ? -7.007 2.494 22.551 1.00 97.75 96 LYS A CA 1
ATOM 787 C C . LYS A 1 96 ? -7.881 1.331 23.012 1.00 97.75 96 LYS A C 1
ATOM 789 O O . LYS A 1 96 ? -8.533 1.444 24.047 1.00 97.75 96 LYS A O 1
ATOM 794 N N . VAL A 1 97 ? -7.829 0.191 22.319 1.00 98.12 97 VAL A N 1
ATOM 795 C CA . VAL A 1 97 ? -8.569 -1.024 22.700 1.00 98.12 97 VAL A CA 1
ATOM 796 C C . VAL A 1 97 ? -8.163 -1.488 24.097 1.00 98.12 97 VAL A C 1
ATOM 798 O O . VAL A 1 97 ? -9.029 -1.686 24.944 1.00 98.12 97 VAL A O 1
ATOM 801 N N . LYS A 1 98 ? -6.860 -1.553 24.399 1.00 97.44 98 LYS A N 1
ATOM 802 C CA . LYS A 1 98 ? -6.368 -1.913 25.740 1.00 97.44 98 LYS A CA 1
ATOM 803 C C . LYS A 1 98 ? -6.865 -0.964 26.828 1.00 97.44 98 LYS A C 1
ATOM 805 O O . LYS A 1 98 ? -7.239 -1.424 27.904 1.00 97.44 98 LYS A O 1
ATOM 810 N N . LYS A 1 99 ? -6.876 0.348 26.569 1.00 96.94 99 LYS A N 1
ATOM 811 C CA . LYS A 1 99 ? -7.419 1.346 27.505 1.00 96.94 99 LYS A CA 1
ATOM 812 C C . LYS A 1 99 ? -8.922 1.165 27.706 1.00 96.94 99 LYS A C 1
ATOM 814 O O . LYS A 1 99 ? -9.379 1.235 28.842 1.00 96.94 99 LYS A O 1
ATOM 819 N N . ASN A 1 100 ? -9.668 0.874 26.644 1.00 97.12 100 ASN A N 1
ATOM 820 C CA . ASN A 1 100 ? -11.105 0.617 26.721 1.00 97.12 100 ASN A CA 1
ATOM 821 C C . ASN A 1 100 ? -11.410 -0.669 27.497 1.00 97.12 100 ASN A C 1
ATOM 823 O O . ASN A 1 100 ? -12.264 -0.659 28.375 1.00 97.12 100 ASN A O 1
ATOM 827 N N . GLU A 1 101 ? -10.691 -1.762 27.240 1.00 96.81 101 GLU A N 1
ATOM 828 C CA . GLU A 1 101 ? -10.829 -3.008 28.003 1.00 96.81 101 GLU A CA 1
ATOM 829 C C . GLU A 1 101 ? -10.430 -2.843 29.468 1.00 96.81 101 GLU A C 1
ATOM 831 O O . GLU A 1 101 ? -11.057 -3.416 30.357 1.00 96.81 101 GLU A O 1
ATOM 836 N N . PHE A 1 102 ? -9.376 -2.074 29.735 1.00 97.25 102 PHE A N 1
ATOM 837 C CA . PHE A 1 102 ? -8.992 -1.726 31.095 1.00 97.25 102 PHE A CA 1
ATOM 838 C C . PHE A 1 102 ? -10.095 -0.912 31.781 1.00 97.25 102 PHE A C 1
ATOM 840 O O . PHE A 1 102 ? -10.496 -1.254 32.889 1.00 97.25 102 PHE A O 1
ATOM 847 N N . GLY A 1 103 ? -10.637 0.104 31.105 1.00 96.81 103 GLY A N 1
ATOM 848 C CA . GLY A 1 103 ? -11.757 0.906 31.592 1.00 96.81 103 GLY A CA 1
ATOM 849 C C . GLY A 1 103 ? -12.997 0.061 31.881 1.00 96.81 103 GLY A C 1
ATOM 850 O O . GLY A 1 103 ? -13.574 0.199 32.954 1.00 96.81 103 GLY A O 1
ATOM 851 N N . LYS A 1 104 ? -13.350 -0.873 30.986 1.00 96.06 104 LYS A N 1
ATOM 852 C CA . LYS A 1 104 ? -14.436 -1.843 31.203 1.00 96.06 104 LYS A CA 1
ATOM 853 C C . LYS A 1 104 ? -14.187 -2.695 32.442 1.00 96.06 104 LYS A C 1
ATOM 855 O O . LYS A 1 104 ? -15.049 -2.742 33.305 1.00 96.06 104 LYS A O 1
ATOM 860 N N . ARG A 1 105 ? -12.994 -3.279 32.592 1.00 96.12 105 ARG A N 1
ATOM 861 C CA . ARG A 1 105 ? -12.650 -4.093 33.772 1.00 96.12 105 ARG A CA 1
ATOM 862 C C . ARG A 1 105 ? -12.703 -3.303 35.078 1.00 96.12 105 ARG A C 1
ATOM 864 O O . ARG A 1 105 ? -13.222 -3.801 36.072 1.00 96.12 105 ARG A O 1
ATOM 871 N N . VAL A 1 106 ? -12.177 -2.077 35.088 1.00 95.75 106 VAL A N 1
ATOM 872 C CA . VAL A 1 106 ? -12.238 -1.197 36.266 1.00 95.75 106 VAL A CA 1
ATOM 873 C C . VAL A 1 106 ? -13.683 -0.816 36.576 1.00 95.75 106 VAL A C 1
ATOM 875 O O . VAL A 1 106 ? -14.077 -0.853 37.737 1.00 95.75 106 VAL A O 1
ATOM 878 N N . PHE A 1 107 ? -14.480 -0.491 35.558 1.00 96.25 107 PHE A N 1
ATOM 879 C CA . PHE A 1 107 ? -15.889 -0.152 35.725 1.00 96.25 107 PHE A CA 1
ATOM 880 C C . PHE A 1 107 ? -16.716 -1.346 36.211 1.00 96.25 107 PHE A C 1
ATOM 882 O O . PHE A 1 107 ? -17.503 -1.191 37.132 1.00 96.25 107 PHE A O 1
ATOM 889 N N . GLU A 1 108 ? -16.511 -2.543 35.665 1.00 92.75 108 GLU A N 1
ATOM 890 C CA . GLU A 1 108 ? -17.173 -3.775 36.108 1.00 92.75 108 GLU A CA 1
ATOM 891 C C . GLU A 1 108 ? -16.850 -4.091 37.572 1.00 92.75 108 GLU A C 1
ATOM 893 O O . GLU A 1 108 ? -17.761 -4.344 38.361 1.00 92.75 108 GLU A O 1
ATOM 898 N N . ALA A 1 109 ? -15.573 -4.006 37.962 1.00 94.00 109 ALA A N 1
ATOM 899 C CA . ALA A 1 109 ? -15.163 -4.176 39.354 1.00 94.00 109 ALA A CA 1
ATOM 900 C C . ALA A 1 109 ? -15.767 -3.091 40.263 1.00 94.00 109 ALA A C 1
ATOM 902 O O . ALA A 1 109 ? -16.266 -3.396 41.347 1.00 94.00 109 ALA A O 1
ATOM 903 N N . PHE A 1 110 ? -15.776 -1.834 39.808 1.00 93.69 110 PHE A N 1
ATOM 904 C CA . PHE A 1 110 ? -16.382 -0.724 40.538 1.00 93.69 110 PHE A CA 1
ATOM 905 C C . PHE A 1 110 ? -17.890 -0.909 40.709 1.00 93.69 110 PHE A C 1
ATOM 907 O O . PHE A 1 110 ? -18.389 -0.725 41.808 1.00 93.69 110 PHE A O 1
ATOM 914 N N . VAL A 1 111 ? -18.621 -1.306 39.666 1.00 92.00 111 VAL A N 1
ATOM 915 C CA . VAL A 1 111 ? -20.065 -1.569 39.734 1.00 92.00 111 VAL A CA 1
ATOM 916 C C . VAL A 1 111 ? -20.359 -2.746 40.658 1.00 92.00 111 VAL A C 1
ATOM 918 O O . VAL A 1 111 ? -21.323 -2.680 41.418 1.00 92.00 111 VAL A O 1
ATOM 921 N N . ALA A 1 112 ? -19.543 -3.803 40.629 1.00 88.06 112 ALA A N 1
ATOM 922 C CA . ALA A 1 112 ? -19.697 -4.939 41.532 1.00 88.06 112 ALA A CA 1
ATOM 923 C C . ALA A 1 112 ? -19.568 -4.513 43.006 1.00 88.06 112 ALA A C 1
ATOM 925 O O . ALA A 1 112 ? -20.446 -4.826 43.813 1.00 88.06 112 ALA A O 1
ATOM 926 N N . GLU A 1 113 ? -18.532 -3.741 43.346 1.00 87.00 113 GLU A N 1
ATOM 927 C CA . GLU A 1 113 ? -18.355 -3.210 44.704 1.00 87.00 113 GLU A CA 1
ATOM 928 C C . GLU A 1 113 ? -19.405 -2.144 45.057 1.00 87.00 113 GLU A C 1
ATOM 930 O O . GLU A 1 113 ? -19.951 -2.151 46.159 1.00 87.00 113 GLU A O 1
ATOM 935 N N . PHE A 1 114 ? -19.760 -1.261 44.121 1.00 87.50 114 PHE A N 1
ATOM 936 C CA . PHE A 1 114 ? -20.774 -0.228 44.325 1.00 87.50 114 PHE A CA 1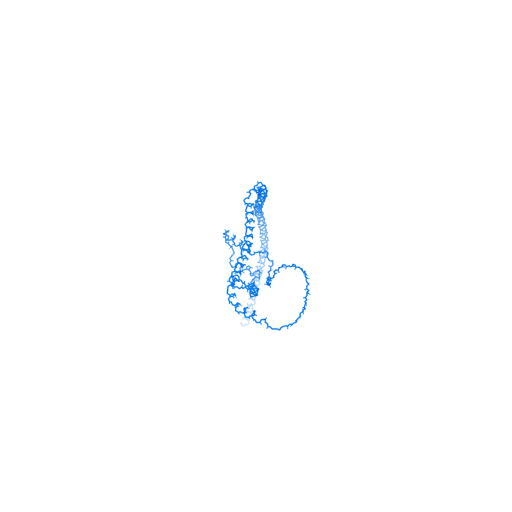
ATOM 937 C C . PHE A 1 114 ? -22.142 -0.846 44.612 1.00 87.50 114 PHE A C 1
ATOM 939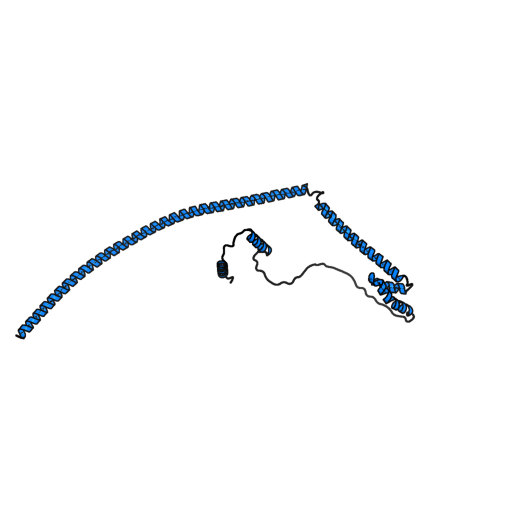 O O . PHE A 1 114 ? -22.787 -0.456 45.576 1.00 87.50 114 PHE A O 1
ATOM 946 N N . ARG A 1 115 ? -22.573 -1.854 43.845 1.00 84.19 115 ARG A N 1
ATOM 947 C CA . ARG A 1 115 ? -23.815 -2.595 44.120 1.00 84.19 115 ARG A CA 1
ATOM 948 C C . ARG A 1 115 ? -23.760 -3.273 45.486 1.00 84.19 115 ARG A C 1
ATOM 950 O O . ARG A 1 115 ? -24.662 -3.108 46.303 1.00 84.19 115 ARG A O 1
ATOM 957 N N . LYS A 1 116 ? -22.668 -3.971 45.791 1.00 83.50 116 LYS A N 1
ATOM 958 C CA . LYS A 1 116 ? -22.494 -4.621 47.095 1.00 83.50 116 LYS A CA 1
ATOM 959 C C . LYS A 1 116 ? -22.614 -3.641 48.272 1.00 83.50 116 LYS A C 1
ATOM 961 O O . LYS A 1 116 ? -23.162 -4.016 49.302 1.00 83.50 116 LYS A O 1
ATOM 966 N N . HIS A 1 117 ? -22.134 -2.406 48.118 1.00 79.38 117 HIS A N 1
ATOM 967 C CA . HIS A 1 117 ? -22.139 -1.399 49.182 1.00 79.38 117 HIS A CA 1
ATOM 968 C C . HIS A 1 117 ? -23.352 -0.447 49.189 1.00 79.38 117 HIS A C 1
ATOM 970 O O . HIS A 1 117 ? -23.691 0.047 50.259 1.00 79.38 117 HIS A O 1
ATOM 976 N N . TYR A 1 118 ? -24.004 -0.187 48.049 1.00 69.88 118 TYR A N 1
ATOM 977 C CA . TYR A 1 118 ? -25.064 0.830 47.913 1.00 69.88 118 TYR A CA 1
ATOM 978 C C . TYR A 1 118 ? -26.420 0.298 47.430 1.00 69.88 118 TYR A C 1
ATOM 980 O O . TYR A 1 118 ? -27.414 1.002 47.578 1.00 69.88 118 TYR A O 1
ATOM 988 N N . THR A 1 119 ? -26.511 -0.927 46.896 1.00 65.50 119 THR A N 1
ATOM 989 C CA . THR A 1 119 ? -27.815 -1.566 46.603 1.00 65.50 119 THR A CA 1
ATOM 990 C C . THR A 1 119 ? -28.288 -2.502 47.721 1.00 65.50 119 THR A C 1
ATOM 992 O O . THR A 1 119 ? -29.247 -3.246 47.541 1.00 65.50 119 THR A O 1
ATOM 995 N N . GLY A 1 120 ? -27.636 -2.470 48.887 1.00 62.94 120 GLY A N 1
ATOM 996 C CA . GLY A 1 120 ? -28.078 -3.185 50.084 1.00 62.94 120 GLY A CA 1
ATOM 997 C C . GLY A 1 120 ? -29.224 -2.466 50.805 1.00 62.94 120 GLY A C 1
ATOM 998 O O .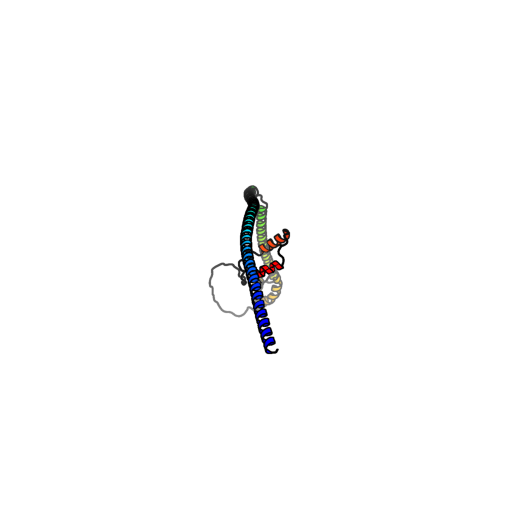 GLY A 1 120 ? -29.092 -1.291 51.132 1.00 62.94 120 GLY A O 1
ATOM 999 N N . GLU A 1 121 ? -30.313 -3.208 51.041 1.00 55.28 121 GLU A N 1
ATOM 1000 C CA . GLU A 1 121 ? -31.483 -2.971 51.923 1.00 55.28 121 GLU A CA 1
ATOM 1001 C C . GLU A 1 121 ? -32.320 -1.688 51.763 1.00 55.28 121 GLU A C 1
ATOM 1003 O O . GLU A 1 121 ? -33.537 -1.760 51.897 1.00 55.28 121 GLU A O 1
ATOM 1008 N N . ASP A 1 122 ? -31.743 -0.541 51.407 1.00 57.31 122 ASP A N 1
ATOM 1009 C CA . ASP A 1 122 ? -32.476 0.730 51.280 1.00 57.31 122 ASP A CA 1
ATOM 1010 C C . ASP A 1 122 ? -32.723 1.170 49.830 1.00 57.31 122 ASP A C 1
ATOM 1012 O O . ASP A 1 122 ? -33.287 2.248 49.594 1.00 57.31 122 ASP A O 1
ATOM 1016 N N . SER A 1 123 ? -32.341 0.327 48.861 1.00 70.31 123 SER A N 1
ATOM 1017 C CA . SER A 1 123 ? -32.533 0.597 47.436 1.00 70.31 123 SER A CA 1
ATOM 1018 C C . SER A 1 123 ? -34.009 0.852 47.135 1.00 70.31 123 SER A C 1
ATOM 1020 O O . SER A 1 123 ? -34.891 0.056 47.468 1.00 70.31 123 SER A O 1
ATOM 1022 N N . VAL A 1 124 ? -34.268 1.967 46.454 1.00 70.62 124 VAL A N 1
ATOM 1023 C CA . VAL A 1 124 ? -35.585 2.320 45.912 1.00 70.62 124 VAL A CA 1
ATOM 1024 C C . VAL A 1 124 ? -36.147 1.176 45.066 1.00 70.62 124 VAL A C 1
ATOM 1026 O O . VAL A 1 124 ? -37.354 0.979 45.064 1.00 70.62 124 VAL A O 1
ATOM 1029 N N . GLU A 1 125 ? -35.294 0.373 44.424 1.00 73.69 125 GLU A N 1
ATOM 1030 C CA . GLU A 1 125 ? -35.706 -0.797 43.643 1.00 73.69 125 GLU A CA 1
ATOM 1031 C C . GLU A 1 125 ? -36.298 -1.906 44.518 1.00 73.69 125 GLU A C 1
ATOM 1033 O O . GLU A 1 125 ? -37.303 -2.491 44.138 1.00 73.69 125 GLU A O 1
ATOM 1038 N N . ALA A 1 126 ? -35.747 -2.163 45.709 1.00 76.00 126 ALA A N 1
ATOM 1039 C CA . ALA A 1 126 ? -36.315 -3.150 46.631 1.00 76.00 126 ALA A CA 1
ATOM 1040 C C . ALA A 1 126 ? -37.674 -2.688 47.186 1.00 76.00 126 ALA A C 1
ATOM 1042 O O . ALA A 1 126 ? -38.600 -3.481 47.338 1.00 76.00 126 ALA A O 1
ATOM 1043 N N . LYS A 1 127 ? -37.819 -1.381 47.437 1.00 81.44 127 LYS A N 1
ATOM 1044 C CA . LYS A 1 127 ? -39.100 -0.778 47.839 1.00 81.44 127 LYS A CA 1
ATOM 1045 C C . LYS A 1 127 ? -40.109 -0.765 46.686 1.00 81.44 127 LYS A C 1
ATOM 1047 O O . LYS A 1 127 ? -41.303 -0.903 46.932 1.00 81.44 127 LYS A O 1
ATOM 1052 N N . LEU A 1 128 ? -39.644 -0.611 45.444 1.00 83.06 128 LEU A N 1
ATOM 1053 C CA . LEU A 1 128 ? -40.474 -0.651 44.241 1.00 83.06 128 LEU A CA 1
ATOM 1054 C C . LEU A 1 128 ? -41.035 -2.057 44.016 1.00 83.06 128 LEU A C 1
ATOM 1056 O O . LEU A 1 128 ? -42.242 -2.193 43.855 1.00 83.06 128 LEU A O 1
ATOM 1060 N N . THR A 1 129 ? -40.198 -3.092 44.096 1.00 85.50 129 THR A N 1
ATOM 1061 C CA . THR A 1 129 ? -40.651 -4.481 43.927 1.00 85.50 129 THR A CA 1
ATOM 1062 C C . THR A 1 129 ? -41.593 -4.917 45.048 1.00 85.50 129 THR A C 1
ATOM 1064 O O . THR A 1 129 ? -42.609 -5.555 44.785 1.00 85.50 129 THR A O 1
ATOM 1067 N N . GLU A 1 130 ? -41.326 -4.521 46.297 1.00 88.19 130 GLU A N 1
ATOM 1068 C CA . GLU A 1 130 ? -42.238 -4.776 47.420 1.00 88.19 130 GLU A CA 1
ATOM 1069 C C . GLU A 1 130 ? -43.586 -4.051 47.241 1.00 88.19 130 GLU A C 1
ATOM 1071 O O . GLU A 1 130 ? -44.643 -4.607 47.549 1.00 88.19 130 GLU A O 1
ATOM 1076 N N . ALA A 1 131 ? -43.575 -2.813 46.733 1.00 88.50 131 ALA A N 1
ATOM 1077 C CA . ALA A 1 131 ? -44.793 -2.057 46.449 1.00 88.50 131 ALA A CA 1
ATOM 1078 C C . ALA A 1 131 ? -45.598 -2.660 45.288 1.00 88.50 131 ALA A C 1
ATOM 1080 O O . ALA A 1 131 ? -46.822 -2.742 45.390 1.00 88.50 131 ALA A O 1
ATOM 1081 N N . GLU A 1 132 ? -44.934 -3.113 44.222 1.00 91.38 132 GLU A N 1
ATOM 1082 C CA . GLU A 1 132 ? -45.558 -3.822 43.098 1.00 91.38 132 GLU A CA 1
ATOM 1083 C C . GLU A 1 132 ? -46.214 -5.126 43.562 1.00 91.38 132 GLU A C 1
ATOM 1085 O O . GLU A 1 132 ? -47.380 -5.374 43.257 1.00 91.38 132 GLU A O 1
ATOM 1090 N N . GLN A 1 133 ? -45.524 -5.912 44.391 1.00 92.62 133 GLN A N 1
ATOM 1091 C CA . GLN A 1 133 ? -46.062 -7.164 44.920 1.00 92.62 133 GLN A CA 1
ATOM 1092 C C . GLN A 1 133 ? -47.273 -6.932 45.837 1.00 92.62 133 GLN A C 1
ATOM 1094 O O . GLN A 1 133 ? -48.293 -7.607 45.714 1.00 92.62 133 GLN A O 1
ATOM 1099 N N . ARG A 1 134 ? -47.213 -5.919 46.715 1.00 91.50 134 ARG A N 1
ATOM 1100 C CA . ARG A 1 134 ? -48.364 -5.517 47.543 1.00 91.50 134 ARG A CA 1
ATOM 1101 C C . ARG A 1 134 ? -49.546 -5.030 46.714 1.00 91.50 134 ARG A C 1
ATOM 1103 O O . ARG A 1 134 ? -50.688 -5.235 47.118 1.00 91.50 134 ARG A O 1
ATOM 1110 N N . LEU A 1 135 ? -49.286 -4.349 45.599 1.00 93.56 135 LEU A N 1
ATOM 1111 C CA . LEU A 1 135 ? -50.331 -3.887 44.692 1.00 93.56 135 LEU A CA 1
ATOM 1112 C C . LEU A 1 135 ? -51.037 -5.078 44.037 1.00 93.56 135 LEU A C 1
ATOM 1114 O O . LEU A 1 135 ? -52.263 -5.092 43.971 1.00 93.56 135 LEU A O 1
ATOM 1118 N N . GLU A 1 136 ? -50.290 -6.097 43.624 1.00 94.75 136 GLU A N 1
ATOM 1119 C CA . GLU A 1 136 ? -50.858 -7.313 43.043 1.00 94.75 136 GLU A CA 1
ATOM 1120 C C . GLU A 1 136 ? -51.672 -8.131 44.063 1.00 94.75 136 GLU A C 1
ATOM 1122 O O . GLU A 1 136 ? -52.815 -8.510 43.791 1.00 94.75 136 GLU A O 1
ATOM 1127 N N . ASP A 1 137 ? -51.164 -8.299 45.286 1.00 94.19 137 ASP A N 1
ATOM 1128 C CA . ASP A 1 137 ? -51.910 -8.930 46.384 1.00 94.19 137 ASP A CA 1
ATOM 1129 C C . ASP A 1 137 ? -53.190 -8.145 46.734 1.00 94.19 137 ASP A C 1
ATOM 1131 O O . ASP A 1 137 ? -54.257 -8.718 46.976 1.00 94.19 137 ASP A O 1
ATOM 1135 N N . ALA A 1 138 ? -53.123 -6.810 46.726 1.00 93.00 138 ALA A N 1
ATOM 1136 C CA . ALA A 1 138 ? -54.291 -5.969 46.962 1.00 93.00 138 ALA A CA 1
ATOM 1137 C C . ALA A 1 138 ? -55.334 -6.122 45.844 1.00 93.00 138 ALA A C 1
ATOM 1139 O O . ALA A 1 138 ? -56.519 -6.270 46.146 1.00 93.00 138 ALA A O 1
ATOM 1140 N N . LEU A 1 139 ? -54.915 -6.143 44.575 1.00 92.50 139 LEU A N 1
ATOM 1141 C CA . LEU A 1 139 ? -55.807 -6.315 43.426 1.00 92.50 139 LEU A CA 1
ATOM 1142 C C . LEU A 1 139 ? -56.501 -7.681 43.429 1.00 92.50 139 LEU A C 1
ATOM 1144 O O . LEU A 1 139 ? -57.713 -7.746 43.235 1.00 92.50 139 LEU A O 1
ATOM 1148 N N . THR A 1 140 ? -55.772 -8.759 43.718 1.00 93.19 140 THR A N 1
ATOM 1149 C CA . THR A 1 140 ? -56.367 -10.104 43.814 1.00 93.19 140 THR A CA 1
ATOM 1150 C C . THR A 1 140 ? -57.366 -10.199 44.970 1.00 93.19 140 THR A C 1
ATOM 1152 O O . THR A 1 140 ? -58.467 -10.727 44.806 1.00 93.19 140 THR A O 1
ATOM 1155 N N . SER A 1 141 ? -57.044 -9.607 46.125 1.00 92.38 141 SER A N 1
ATOM 1156 C CA . SER A 1 141 ? -57.970 -9.548 47.263 1.00 92.38 141 SER A CA 1
ATOM 1157 C C . SER A 1 141 ? -59.230 -8.722 46.967 1.00 92.38 141 SER A C 1
ATOM 1159 O O . SER A 1 141 ? -60.322 -9.074 47.428 1.00 92.38 141 SER A O 1
ATOM 1161 N N . LEU A 1 142 ? -59.094 -7.651 46.175 1.00 91.31 142 LEU A N 1
ATOM 1162 C CA . LEU A 1 142 ? -60.198 -6.810 45.727 1.00 91.31 142 LEU A CA 1
ATOM 1163 C C . LEU A 1 142 ? -61.112 -7.592 44.781 1.00 91.31 142 LEU A C 1
ATOM 1165 O O . LEU A 1 142 ? -62.321 -7.617 44.994 1.00 91.31 142 LEU A O 1
ATOM 1169 N N . GLU A 1 143 ? -60.544 -8.298 43.803 1.00 92.88 143 GLU A N 1
ATOM 1170 C CA . GLU A 1 143 ? -61.301 -9.127 42.861 1.00 92.88 143 GLU A CA 1
ATOM 1171 C C . GLU A 1 143 ? -62.099 -10.225 43.592 1.00 92.88 143 GLU A C 1
ATOM 1173 O O . GLU A 1 143 ? -63.271 -10.481 43.297 1.00 92.88 143 GLU A O 1
ATOM 1178 N N . ASP A 1 144 ? -61.505 -10.849 44.610 1.00 91.88 144 ASP A N 1
ATOM 1179 C CA . ASP A 1 144 ? -62.187 -11.832 45.452 1.00 91.88 144 ASP A CA 1
ATOM 1180 C C . ASP A 1 144 ? -63.292 -11.216 46.321 1.00 91.88 144 ASP A C 1
ATOM 1182 O O . ASP A 1 144 ? -64.341 -11.842 46.539 1.00 91.88 144 ASP A O 1
ATOM 1186 N N . ALA A 1 145 ? -63.085 -9.999 46.828 1.00 89.19 145 ALA A N 1
ATOM 1187 C CA . ALA A 1 145 ? -64.106 -9.254 47.556 1.00 89.19 145 ALA A CA 1
ATOM 1188 C C . ALA A 1 145 ? -65.277 -8.871 46.636 1.00 89.19 145 ALA A C 1
ATOM 1190 O O . ALA A 1 145 ? -66.432 -9.103 46.998 1.00 89.19 145 ALA A O 1
ATOM 1191 N N . GLU A 1 146 ? -65.001 -8.393 45.424 1.00 88.38 146 GLU A N 1
ATOM 1192 C CA . GLU A 1 146 ? -66.007 -8.075 44.406 1.00 88.38 146 GLU A CA 1
ATOM 1193 C C . GLU A 1 146 ? -66.820 -9.313 44.009 1.00 88.38 146 GLU A C 1
ATOM 1195 O O . GLU A 1 146 ? -68.054 -9.276 44.000 1.00 88.38 146 GLU A O 1
ATOM 1200 N N . LYS A 1 147 ? -66.168 -10.464 43.795 1.00 87.94 147 LYS A N 1
ATOM 1201 C CA . LYS A 1 147 ? -66.856 -11.743 43.537 1.00 87.94 147 LYS A CA 1
ATOM 1202 C C . LYS A 1 147 ? -67.763 -12.165 44.696 1.00 87.94 147 LYS A C 1
ATOM 1204 O O . LYS A 1 147 ? -68.824 -12.752 44.463 1.00 87.94 147 LYS A O 1
ATOM 1209 N N . LYS A 1 148 ? -67.369 -11.911 45.950 1.00 88.62 148 LYS A N 1
ATOM 1210 C CA . LYS A 1 148 ? -68.207 -12.196 47.132 1.00 88.62 148 LYS A CA 1
ATOM 1211 C C . LYS A 1 148 ? -69.405 -11.252 47.207 1.00 88.62 148 LYS A C 1
ATOM 1213 O O . LYS A 1 148 ? -70.516 -11.731 47.428 1.00 88.62 148 LYS A O 1
ATOM 1218 N N . ILE A 1 149 ? -69.202 -9.958 46.968 1.00 86.88 149 ILE A N 1
ATOM 1219 C CA . ILE A 1 149 ? -70.275 -8.956 46.939 1.00 86.88 149 ILE A CA 1
ATOM 1220 C C . ILE A 1 149 ? -71.292 -9.305 45.848 1.00 86.88 149 ILE A C 1
ATOM 1222 O O . ILE A 1 149 ? -72.479 -9.416 46.143 1.00 86.88 149 ILE A O 1
ATOM 1226 N N . ALA A 1 150 ? -70.840 -9.632 44.635 1.00 85.25 150 ALA A N 1
ATOM 1227 C CA . ALA A 1 150 ? -71.719 -10.028 43.534 1.00 85.25 150 ALA A CA 1
ATOM 1228 C C . ALA A 1 150 ? -72.585 -11.265 43.863 1.00 85.25 150 ALA A C 1
ATOM 1230 O O . ALA A 1 150 ? -73.749 -11.344 43.463 1.00 85.25 150 ALA A O 1
ATOM 1231 N N . LYS A 1 151 ? -72.053 -12.237 44.621 1.00 85.69 151 LYS A N 1
ATOM 1232 C CA . LYS A 1 151 ? -72.822 -13.407 45.093 1.00 85.69 151 LYS A CA 1
ATOM 1233 C C . LYS A 1 151 ? -73.882 -13.029 46.128 1.00 85.69 151 LYS A C 1
ATOM 1235 O O . LYS A 1 151 ? -74.982 -13.580 46.084 1.00 85.69 151 LYS A O 1
ATOM 1240 N N . ILE A 1 152 ? -73.558 -12.117 47.043 1.00 86.12 152 ILE A N 1
ATOM 1241 C CA . ILE A 1 152 ? -74.485 -11.633 48.075 1.00 86.12 152 ILE A CA 1
ATOM 1242 C C . ILE A 1 152 ? -75.611 -10.827 47.424 1.00 86.12 152 ILE A C 1
ATOM 1244 O O . ILE A 1 152 ? -76.778 -11.171 47.597 1.00 86.12 152 ILE A O 1
ATOM 1248 N N . GLU A 1 153 ? -75.277 -9.858 46.570 1.00 84.44 153 GLU A N 1
ATOM 1249 C CA . GLU A 1 153 ? -76.261 -9.065 45.824 1.00 84.44 153 GLU A CA 1
ATOM 1250 C C . GLU A 1 153 ? -77.184 -9.943 44.971 1.00 84.44 153 GLU A C 1
ATOM 1252 O O . GLU A 1 153 ? -78.387 -9.692 44.874 1.00 84.44 153 GLU A O 1
ATOM 1257 N N . ARG A 1 154 ? -76.648 -11.016 44.374 1.00 84.56 154 ARG A N 1
ATOM 1258 C CA . ARG A 1 154 ? -77.452 -11.999 43.640 1.00 84.56 154 ARG A CA 1
ATOM 1259 C C . ARG A 1 154 ? -78.442 -12.718 44.543 1.00 84.56 154 ARG A C 1
ATOM 1261 O O . ARG A 1 154 ? -79.608 -12.851 44.175 1.00 84.56 154 ARG A O 1
ATOM 1268 N N . ALA A 1 155 ? -77.987 -13.210 45.691 1.00 84.50 155 ALA A N 1
ATOM 1269 C CA . ALA A 1 155 ? -78.842 -13.915 46.637 1.00 84.50 155 ALA A CA 1
ATOM 1270 C C . ALA A 1 155 ? -79.956 -13.003 47.172 1.00 84.50 155 ALA A C 1
ATOM 1272 O O . ALA A 1 155 ? -81.103 -13.442 47.275 1.00 84.50 155 ALA A O 1
ATOM 1273 N N . ASP A 1 156 ? -79.643 -11.736 47.441 1.00 84.31 156 ASP A N 1
ATOM 1274 C CA . ASP A 1 156 ? -80.612 -10.747 47.910 1.00 84.31 156 ASP A CA 1
ATOM 1275 C C . ASP A 1 156 ? -81.643 -10.401 46.830 1.00 84.31 156 ASP A C 1
ATOM 1277 O O . ASP A 1 156 ? -82.845 -10.432 47.106 1.00 84.31 156 ASP A O 1
ATOM 1281 N N . LYS A 1 157 ? -81.219 -10.205 45.573 1.00 83.00 157 LYS A N 1
ATOM 1282 C CA . LYS A 1 157 ? -82.143 -10.022 44.438 1.00 83.00 157 LYS A CA 1
ATOM 1283 C C . LYS A 1 157 ? -83.035 -11.248 44.214 1.00 83.00 157 LYS A C 1
ATOM 1285 O O . LYS A 1 157 ? -84.241 -11.094 44.038 1.00 83.00 157 LYS A O 1
ATOM 1290 N N . ILE A 1 158 ? -82.495 -12.470 44.292 1.00 82.00 158 ILE A N 1
ATOM 1291 C CA . ILE A 1 158 ? -83.290 -13.714 44.212 1.00 82.00 158 ILE A CA 1
ATOM 1292 C C . ILE A 1 158 ? -84.323 -13.777 45.337 1.00 82.00 158 ILE A C 1
ATOM 1294 O O . ILE A 1 158 ? -85.485 -14.096 45.086 1.00 82.00 158 ILE A O 1
ATOM 1298 N N . ARG A 1 159 ? -83.942 -13.432 46.570 1.00 82.25 159 ARG A N 1
ATOM 1299 C CA . ARG A 1 159 ? -84.871 -13.395 47.708 1.00 82.25 159 ARG A CA 1
ATOM 1300 C C . ARG A 1 159 ? -85.968 -12.351 47.526 1.00 82.25 159 ARG A C 1
ATOM 1302 O O . ARG A 1 159 ? -87.121 -12.657 47.815 1.00 82.25 159 ARG A O 1
ATOM 1309 N N . GLN A 1 160 ? -85.630 -11.161 47.032 1.00 84.00 160 GLN A N 1
ATOM 1310 C CA . GLN A 1 160 ? -86.586 -10.082 46.782 1.00 84.00 160 GLN A CA 1
ATOM 1311 C C . GLN A 1 160 ? -87.591 -10.455 45.683 1.00 84.00 160 GLN A C 1
ATOM 1313 O O . GL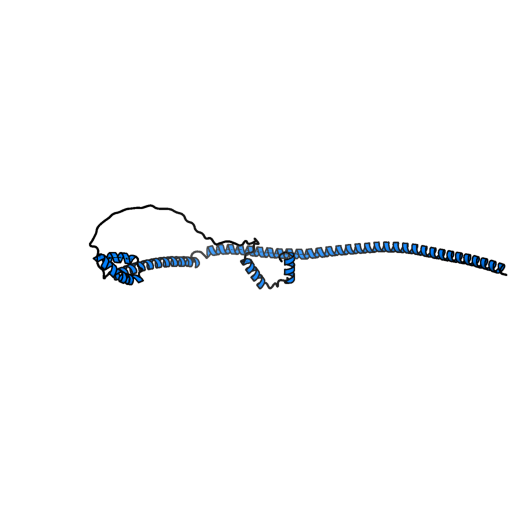N A 1 160 ? -88.794 -10.269 45.861 1.00 84.00 160 GLN A O 1
ATOM 1318 N N . VAL A 1 161 ? -87.118 -11.046 44.582 1.00 81.88 161 VAL A N 1
ATOM 1319 C CA . VAL A 1 161 ? -87.958 -11.472 43.452 1.00 81.88 161 VAL A CA 1
ATOM 1320 C C . VAL A 1 161 ? -88.853 -12.665 43.815 1.00 81.88 161 VAL A C 1
ATOM 1322 O O . VAL A 1 161 ? -89.986 -12.750 43.349 1.00 81.88 161 VAL A O 1
ATOM 1325 N N . LEU A 1 162 ? -88.391 -13.562 44.691 1.00 78.25 162 LEU A N 1
ATOM 1326 C CA . LEU A 1 162 ? -89.162 -14.718 45.169 1.00 78.25 162 LEU A CA 1
ATOM 1327 C C . LEU A 1 162 ? -90.048 -14.426 46.395 1.00 78.25 162 LEU A C 1
ATOM 1329 O O . LEU A 1 162 ? -90.795 -15.308 46.817 1.00 78.25 162 LEU A O 1
ATOM 1333 N N . ALA A 1 163 ? -89.993 -13.223 46.974 1.00 80.94 163 ALA A N 1
ATOM 1334 C CA . ALA A 1 163 ? -90.803 -12.832 48.134 1.00 80.94 163 ALA A CA 1
ATOM 1335 C C . ALA A 1 163 ? -92.336 -12.980 47.959 1.00 80.94 163 ALA A C 1
ATOM 1337 O O . ALA A 1 163 ? -92.988 -13.372 48.929 1.00 80.94 163 ALA A O 1
ATOM 1338 N N . PRO A 1 164 ? -92.942 -12.721 46.778 1.00 81.31 164 PRO A N 1
ATOM 1339 C CA . PRO A 1 164 ? -94.388 -12.830 46.593 1.00 81.31 164 PRO A CA 1
ATOM 1340 C C . PRO A 1 164 ? -94.890 -14.263 46.337 1.00 81.31 164 PRO A C 1
ATOM 1342 O O . PRO A 1 164 ? -96.097 -14.463 46.214 1.00 81.31 164 PRO A O 1
ATOM 1345 N N . VAL A 1 165 ? -94.002 -15.263 46.251 1.00 73.44 165 VAL A N 1
ATOM 1346 C CA . VAL A 1 165 ? -94.358 -16.657 45.934 1.00 73.44 165 VAL A CA 1
ATOM 1347 C C . VAL A 1 165 ? -94.036 -17.565 47.119 1.00 73.44 165 VAL A C 1
ATOM 1349 O O . VAL A 1 165 ? -92.933 -17.524 47.662 1.00 73.44 165 VAL A O 1
ATOM 1352 N N . SER A 1 166 ? -94.980 -18.419 47.523 1.00 72.31 166 SER A N 1
ATOM 1353 C CA . SER A 1 166 ? -94.816 -19.345 48.651 1.00 72.31 166 SER A CA 1
ATOM 1354 C C . SER A 1 166 ? -95.128 -20.796 48.262 1.00 72.31 166 SER A C 1
ATOM 1356 O O . SER A 1 166 ? -95.999 -21.069 47.439 1.00 72.31 166 SER A O 1
ATOM 1358 N N . GLY A 1 167 ? -94.391 -21.745 48.852 1.00 74.00 167 GLY A N 1
ATOM 1359 C CA . GLY A 1 167 ? -94.573 -23.186 48.635 1.00 74.00 167 GLY A CA 1
ATOM 1360 C C . GLY A 1 167 ? -93.834 -23.744 47.410 1.00 74.00 167 GLY A C 1
ATOM 1361 O O . GLY A 1 167 ? -92.770 -23.260 47.038 1.00 74.00 167 GLY A O 1
ATOM 1362 N N . ARG A 1 168 ? -94.401 -24.774 46.768 1.00 72.00 168 ARG A N 1
ATOM 1363 C CA . ARG A 1 168 ? -93.757 -25.547 45.683 1.00 72.00 168 ARG A CA 1
ATOM 1364 C C . ARG A 1 168 ? -93.444 -24.721 44.425 1.00 72.00 168 ARG A C 1
ATOM 1366 O O . ARG A 1 168 ? -92.468 -24.986 43.732 1.00 72.00 168 ARG A O 1
ATOM 1373 N N . THR A 1 169 ? -94.228 -23.679 44.148 1.00 70.12 169 THR A N 1
ATOM 1374 C CA . THR A 1 169 ? -93.973 -22.712 43.061 1.00 70.12 169 THR A CA 1
ATOM 1375 C C . THR A 1 169 ? -92.696 -21.905 43.288 1.00 70.12 169 THR A C 1
ATOM 1377 O O . THR A 1 169 ? -92.014 -21.567 42.323 1.00 70.12 169 THR A O 1
ATOM 1380 N N . LYS A 1 170 ? -92.336 -21.639 44.552 1.00 80.31 170 LYS A N 1
ATOM 1381 C CA . LYS A 1 170 ? -91.094 -20.957 44.926 1.00 80.31 170 LYS A CA 1
ATOM 1382 C C . LYS A 1 170 ? -89.876 -21.832 44.644 1.00 80.31 170 LYS A C 1
ATOM 1384 O O . LYS A 1 170 ? -88.910 -21.334 44.091 1.00 80.31 170 LYS A O 1
ATOM 1389 N N . GLU A 1 171 ? -89.941 -23.121 44.968 1.00 78.44 171 GLU A N 1
ATOM 1390 C CA . GLU A 1 171 ? -88.837 -24.075 44.767 1.00 78.44 171 GLU A CA 1
ATOM 1391 C C . GLU A 1 171 ? -88.541 -24.306 43.279 1.00 78.44 171 GLU A C 1
ATOM 1393 O O . GLU A 1 171 ? -87.386 -24.270 42.853 1.00 78.44 171 GLU A O 1
ATOM 1398 N N . VAL A 1 172 ? -89.592 -24.474 42.466 1.00 76.31 172 VAL A N 1
ATOM 1399 C CA . VAL A 1 172 ? -89.457 -24.623 41.007 1.00 76.31 172 VAL A CA 1
ATOM 1400 C C . VAL A 1 172 ? -88.945 -23.327 40.375 1.00 76.31 172 VAL A C 1
ATOM 1402 O O . VAL A 1 172 ? -88.056 -23.364 39.526 1.00 76.31 172 VAL A O 1
ATOM 1405 N N . MET A 1 173 ? -89.447 -22.169 40.815 1.00 77.69 173 MET A N 1
ATOM 1406 C CA . MET A 1 173 ? -88.966 -20.876 40.325 1.00 77.69 173 MET A CA 1
ATOM 1407 C C . MET A 1 173 ? -87.519 -20.598 40.764 1.00 77.69 173 MET A C 1
ATOM 1409 O O . MET A 1 173 ? -86.729 -20.095 39.974 1.00 77.69 173 MET A O 1
ATOM 1413 N N . GLU A 1 174 ? -87.125 -20.978 41.979 1.00 82.56 174 GLU A N 1
ATOM 1414 C CA . GLU A 1 174 ? -85.744 -20.871 42.456 1.00 82.56 174 GLU A CA 1
ATOM 1415 C C . GLU A 1 174 ? -84.785 -21.718 41.603 1.00 82.56 174 GLU A C 1
ATOM 1417 O O . GLU A 1 174 ? -83.693 -21.260 41.269 1.00 82.56 174 GLU A O 1
ATOM 1422 N N . ALA A 1 175 ? -85.192 -22.925 41.197 1.00 79.38 175 ALA A N 1
ATOM 1423 C CA . ALA A 1 175 ? -84.399 -23.775 40.308 1.00 79.38 175 ALA A CA 1
ATOM 1424 C C . ALA A 1 175 ? -84.199 -23.157 38.911 1.00 79.38 175 ALA A C 1
ATOM 1426 O O . ALA A 1 175 ? -83.115 -23.270 38.343 1.00 79.38 175 ALA A O 1
ATOM 1427 N N . ILE A 1 176 ? -85.210 -22.462 38.378 1.00 78.62 176 ILE A N 1
ATOM 1428 C CA . ILE A 1 176 ? -85.131 -21.772 37.080 1.00 78.62 176 ILE A CA 1
ATOM 1429 C C . ILE A 1 176 ? -84.261 -20.510 37.189 1.00 78.62 176 ILE A C 1
ATOM 1431 O O . ILE A 1 176 ? -83.392 -20.276 36.351 1.00 78.62 176 ILE A O 1
ATOM 1435 N N . LEU A 1 177 ? -84.448 -19.716 38.247 1.00 80.38 177 LEU A N 1
ATOM 1436 C CA . LEU A 1 177 ? -83.753 -18.441 38.446 1.00 80.38 177 LEU A CA 1
ATOM 1437 C C . LEU A 1 177 ? -82.284 -18.594 38.884 1.00 80.38 177 LEU A C 1
ATOM 1439 O O . LEU A 1 177 ? -81.497 -17.664 38.708 1.00 80.38 177 LEU A O 1
ATOM 1443 N N . LYS A 1 178 ? -81.867 -19.770 39.378 1.00 80.06 178 LYS A N 1
ATOM 1444 C CA . LYS A 1 178 ? -80.448 -20.099 39.634 1.00 80.06 178 LYS A CA 1
ATOM 1445 C C . LYS A 1 178 ? -79.570 -20.023 38.380 1.00 80.06 178 LYS A C 1
ATOM 1447 O O . LYS A 1 178 ? -78.385 -19.721 38.494 1.00 80.06 178 LYS A O 1
ATOM 1452 N N . ASN A 1 179 ? -80.150 -20.224 37.198 1.00 81.62 179 ASN A N 1
ATOM 1453 C CA . ASN A 1 179 ? -79.426 -20.207 35.924 1.00 81.62 179 ASN A CA 1
ATOM 1454 C C . ASN A 1 179 ? -79.533 -18.868 35.171 1.00 81.62 179 ASN A C 1
ATOM 1456 O O . ASN A 1 179 ? -79.003 -18.758 34.072 1.00 81.62 179 ASN A O 1
ATOM 1460 N N . VAL A 1 180 ? -80.203 -17.859 35.741 1.00 80.94 180 VAL A N 1
ATOM 1461 C CA . VAL A 1 180 ? -80.431 -16.551 35.100 1.00 80.94 180 VAL A CA 1
ATOM 1462 C C . VAL A 1 180 ? -79.527 -15.480 35.710 1.00 80.94 180 VAL A C 1
ATOM 1464 O O . VAL A 1 180 ? -79.318 -15.455 36.928 1.00 80.94 180 VAL A O 1
ATOM 1467 N N . ASP A 1 181 ? -79.007 -14.589 34.868 1.00 80.25 181 ASP A N 1
ATOM 1468 C CA . ASP A 1 181 ? -78.142 -13.478 35.270 1.00 80.25 181 ASP A CA 1
ATOM 1469 C C . ASP A 1 181 ? -78.844 -12.487 36.214 1.00 80.25 181 ASP A C 1
ATOM 1471 O O . ASP A 1 181 ? -80.045 -12.224 36.113 1.00 80.25 181 ASP A O 1
ATOM 1475 N N . THR A 1 182 ? -78.073 -11.894 37.130 1.00 79.12 182 THR A N 1
ATOM 1476 C CA . THR A 1 182 ? -78.554 -10.939 38.145 1.00 79.12 182 THR A CA 1
ATOM 1477 C C . THR A 1 182 ? -79.367 -9.752 37.614 1.00 79.12 182 THR A C 1
ATOM 1479 O O . THR A 1 182 ? -80.340 -9.401 38.284 1.00 79.12 182 THR A O 1
ATOM 1482 N N . PRO A 1 183 ? -79.037 -9.109 36.474 1.00 80.75 183 PRO A N 1
ATOM 1483 C CA . PRO A 1 183 ? -79.852 -8.021 35.931 1.00 80.75 183 PRO A CA 1
ATOM 1484 C C . PRO A 1 183 ? -81.172 -8.478 35.289 1.00 80.75 183 PRO A C 1
ATOM 1486 O O . PRO A 1 183 ? -82.133 -7.717 35.307 1.00 80.75 183 PRO A O 1
ATOM 1489 N N . LEU A 1 184 ? -81.256 -9.705 34.759 1.00 81.19 184 LEU A N 1
ATOM 1490 C CA . LEU A 1 184 ? -82.443 -10.207 34.040 1.00 81.19 184 LEU A CA 1
ATOM 1491 C C . LEU A 1 184 ? -83.430 -10.964 34.945 1.00 81.19 184 LEU A C 1
ATOM 1493 O O . LEU A 1 184 ? -84.461 -11.466 34.493 1.00 81.19 184 LEU A O 1
ATOM 1497 N N . LEU A 1 185 ? -83.127 -11.052 36.237 1.00 80.31 185 LEU A N 1
ATOM 1498 C CA . LEU A 1 185 ? -83.853 -11.880 37.191 1.00 80.31 185 LEU A CA 1
ATOM 1499 C C . LEU A 1 185 ? -85.335 -11.491 37.339 1.00 80.31 185 LEU A C 1
ATOM 1501 O O . LEU A 1 185 ? -86.203 -12.360 37.433 1.00 80.31 185 LEU A O 1
ATOM 1505 N N . GLU A 1 186 ? -85.637 -10.192 37.318 1.00 77.31 186 GLU A N 1
ATOM 1506 C CA . GLU A 1 186 ? -87.005 -9.665 37.417 1.00 77.31 186 GLU A CA 1
ATOM 1507 C C . GLU A 1 186 ? -87.837 -9.936 36.154 1.00 77.31 186 GLU A C 1
ATOM 1509 O O . GLU A 1 186 ? -89.038 -10.209 36.234 1.00 77.31 186 GLU A O 1
ATOM 1514 N N . GLU A 1 187 ? -87.209 -9.878 34.979 1.00 81.19 187 GLU A N 1
ATOM 1515 C CA . GLU A 1 187 ? -87.852 -10.131 33.687 1.00 81.19 187 GLU A CA 1
ATOM 1516 C C . GLU A 1 187 ? -88.124 -11.627 33.481 1.00 81.19 187 GLU A C 1
ATOM 1518 O O . GLU A 1 187 ? -89.229 -12.028 33.092 1.00 81.19 187 GLU A O 1
ATOM 1523 N N . ALA A 1 188 ? -87.155 -12.472 33.842 1.00 77.06 188 ALA A N 1
ATOM 1524 C CA . ALA A 1 188 ? -87.320 -13.919 33.850 1.00 77.06 188 ALA A CA 1
ATOM 1525 C C . ALA A 1 188 ? -88.441 -14.344 34.809 1.00 77.06 188 ALA A C 1
ATOM 1527 O O . ALA A 1 188 ? -89.306 -15.137 34.434 1.00 77.06 188 ALA A O 1
ATOM 1528 N N . TYR A 1 189 ? -88.502 -13.764 36.011 1.00 80.19 189 TYR A N 1
ATOM 1529 C CA . TYR A 1 189 ? -89.583 -14.037 36.957 1.00 80.19 189 TYR A CA 1
ATOM 1530 C C . TYR A 1 189 ? -90.968 -13.730 36.366 1.00 80.19 189 TYR A C 1
ATOM 1532 O O . TYR A 1 189 ? -91.857 -14.583 36.415 1.00 80.19 189 TYR A O 1
ATOM 1540 N N . LYS A 1 190 ? -91.145 -12.561 35.734 1.00 82.00 190 LYS A N 1
ATOM 1541 C CA . LYS A 1 190 ? -92.410 -12.180 35.074 1.00 82.00 190 LYS A CA 1
ATOM 1542 C C . LYS A 1 190 ? -92.811 -13.146 33.955 1.00 82.00 190 LYS A C 1
ATOM 1544 O O . LYS A 1 190 ? -93.996 -13.419 33.785 1.00 82.00 190 LYS A O 1
ATOM 1549 N N . THR A 1 191 ? -91.842 -13.687 33.222 1.00 82.38 191 THR A N 1
ATOM 1550 C CA . THR A 1 191 ? -92.094 -14.601 32.097 1.00 82.38 191 THR A CA 1
ATOM 1551 C C . THR A 1 191 ? -92.457 -16.013 32.564 1.00 82.38 191 THR A C 1
ATOM 1553 O O . THR A 1 191 ? -93.392 -16.626 32.046 1.00 82.38 191 THR A O 1
ATOM 1556 N N . TYR A 1 192 ? -91.748 -16.545 33.564 1.00 78.56 192 TYR A N 1
ATOM 1557 C CA . TYR A 1 192 ? -91.904 -17.940 33.988 1.00 78.56 192 TYR A CA 1
ATOM 1558 C C . TYR A 1 192 ? -93.014 -18.155 35.026 1.00 78.56 192 TYR A C 1
ATOM 1560 O O . TYR A 1 192 ? -93.549 -19.263 35.109 1.00 78.56 192 TYR A O 1
ATOM 1568 N N . ILE A 1 193 ? -93.432 -17.122 35.769 1.00 76.56 193 ILE A N 1
ATOM 1569 C CA . ILE A 1 193 ? -94.413 -17.274 36.858 1.00 76.56 193 ILE A CA 1
ATOM 1570 C C . ILE A 1 193 ? -95.767 -17.791 36.358 1.00 76.56 193 ILE A C 1
ATOM 1572 O O . ILE A 1 193 ? -96.347 -18.689 36.966 1.00 76.56 193 ILE A O 1
ATOM 1576 N N . GLY A 1 194 ? -96.235 -17.313 35.201 1.00 75.25 194 GLY A N 1
ATOM 1577 C CA . GLY A 1 194 ? -97.498 -17.765 34.609 1.00 75.25 194 GLY A CA 1
ATOM 1578 C C . GLY A 1 194 ? -97.479 -19.241 34.197 1.00 75.25 194 GLY A C 1
ATOM 1579 O O . GLY A 1 194 ? -98.494 -19.927 34.310 1.00 75.25 194 GLY A O 1
ATOM 1580 N N . ARG A 1 195 ? -96.318 -19.756 33.769 1.00 77.75 195 ARG A N 1
ATOM 1581 C CA . ARG A 1 195 ? -96.143 -21.171 33.410 1.00 77.75 195 ARG A CA 1
ATOM 1582 C C . ARG A 1 195 ? -96.045 -22.050 34.660 1.00 77.75 195 ARG A C 1
ATOM 1584 O O . ARG A 1 195 ? -96.751 -23.046 34.749 1.00 77.75 195 ARG A O 1
ATOM 1591 N N . VAL A 1 196 ? -95.248 -21.649 35.651 1.00 74.44 196 VAL A N 1
ATOM 1592 C CA . VAL A 1 196 ? -95.008 -22.426 36.884 1.00 74.44 196 VAL A CA 1
ATOM 1593 C C . VAL A 1 196 ? -96.271 -22.551 37.753 1.00 74.44 196 VAL A C 1
ATOM 1595 O O . VAL A 1 196 ? -96.536 -23.617 38.311 1.00 74.44 196 VAL A O 1
ATOM 1598 N N . VAL A 1 197 ? -97.103 -21.506 37.839 1.00 72.19 197 VAL A N 1
ATOM 1599 C CA . VAL A 1 197 ? -98.390 -21.560 38.569 1.00 72.19 197 VAL A CA 1
ATOM 1600 C C . VAL A 1 197 ? -99.399 -22.492 37.880 1.00 72.19 197 VAL A C 1
ATOM 1602 O O . VAL A 1 197 ? -100.179 -23.175 38.546 1.00 72.19 197 VAL A O 1
ATOM 1605 N N . LYS A 1 198 ? -99.363 -22.568 36.544 1.00 71.06 198 LYS A N 1
ATOM 1606 C CA . LYS A 1 198 ? -100.226 -23.465 35.765 1.00 71.06 198 LYS A CA 1
ATOM 1607 C C . LYS A 1 198 ? -99.807 -24.933 35.909 1.00 71.06 198 LYS A C 1
ATOM 1609 O O . LYS A 1 198 ? -100.665 -25.776 36.146 1.00 71.06 198 LYS A O 1
ATOM 1614 N N . GLU A 1 199 ? -98.507 -25.216 35.842 1.00 61.09 199 GLU A N 1
ATOM 1615 C CA . GLU A 1 199 ? -97.932 -26.562 36.012 1.00 61.09 199 GLU A CA 1
ATOM 1616 C C . GLU A 1 199 ? -98.178 -27.112 37.431 1.00 61.09 199 GLU A C 1
ATOM 1618 O O . GLU A 1 199 ? -98.649 -28.233 37.599 1.00 61.09 199 GLU A O 1
ATOM 1623 N N . THR A 1 200 ? -97.983 -26.291 38.471 1.00 58.50 200 THR A N 1
ATOM 1624 C CA . THR A 1 200 ? -98.249 -26.695 39.870 1.00 58.50 200 THR A CA 1
ATOM 1625 C C . THR A 1 200 ? -99.729 -26.937 40.186 1.00 58.50 200 THR A C 1
ATOM 1627 O O . THR A 1 200 ? -100.033 -27.607 41.172 1.00 58.50 200 THR A O 1
ATOM 1630 N N . SER A 1 201 ? -100.650 -26.445 39.350 1.00 49.53 201 SER A N 1
ATOM 1631 C CA . SER A 1 201 ? -102.094 -26.681 39.489 1.00 49.53 201 SER A CA 1
ATOM 1632 C C . SER A 1 201 ? -102.597 -27.914 38.719 1.00 49.53 201 SER A C 1
ATOM 1634 O O . SER A 1 201 ? -103.727 -28.337 38.952 1.00 49.53 201 SER A O 1
ATOM 1636 N N . GLN A 1 202 ? -101.799 -28.499 37.814 1.00 47.78 202 GLN A N 1
ATOM 1637 C CA . GLN A 1 202 ? -102.225 -29.606 36.939 1.00 47.78 202 GLN A CA 1
ATOM 1638 C C . GLN A 1 202 ? -101.664 -30.993 37.311 1.00 47.78 202 GLN A C 1
ATOM 1640 O O . GLN A 1 202 ? -102.068 -31.983 36.710 1.00 47.78 202 GLN A O 1
ATOM 1645 N N . GLU A 1 203 ? -100.840 -31.130 38.352 1.00 42.94 203 GLU A N 1
ATOM 1646 C CA . GLU A 1 203 ? -100.359 -32.441 38.825 1.00 42.94 203 GLU A CA 1
ATOM 1647 C C . GLU A 1 203 ? -101.311 -33.110 39.845 1.00 42.94 203 GLU A C 1
ATOM 1649 O O . GLU A 1 203 ? -100.987 -33.319 41.015 1.00 42.94 203 GLU A O 1
ATOM 1654 N N . LYS A 1 204 ? -102.504 -33.495 39.387 1.00 38.31 204 LYS A N 1
ATOM 1655 C CA . LYS A 1 204 ? -103.237 -34.664 39.901 1.00 38.31 204 LYS A CA 1
ATOM 1656 C C . LYS A 1 204 ? -103.717 -35.463 38.695 1.00 38.31 204 LYS A C 1
ATOM 1658 O O . LYS A 1 204 ? -104.855 -35.289 38.295 1.00 38.31 204 LYS A O 1
ATOM 1663 N N . ASP A 1 205 ? -102.836 -36.269 38.102 1.00 31.56 205 ASP A N 1
ATOM 1664 C CA . ASP A 1 205 ? -103.172 -37.596 37.566 1.00 31.56 205 ASP A CA 1
ATOM 1665 C C . ASP A 1 205 ? -101.963 -38.288 36.897 1.00 31.56 205 ASP A C 1
ATOM 1667 O O . ASP A 1 205 ? -101.279 -37.728 36.048 1.00 31.56 205 ASP A O 1
ATOM 1671 N N . THR A 1 206 ? -101.807 -39.575 37.231 1.00 27.89 206 THR A N 1
ATOM 1672 C CA . THR A 1 206 ? -101.093 -40.656 36.500 1.00 27.89 206 THR A CA 1
ATOM 1673 C C . THR A 1 206 ? -99.566 -40.879 36.655 1.00 27.89 206 THR A C 1
ATOM 1675 O O . THR A 1 206 ? -98.738 -40.462 35.859 1.00 27.89 206 THR A O 1
ATOM 1678 N N . LYS A 1 207 ? -99.247 -41.661 37.698 1.00 32.50 207 LYS A N 1
ATOM 1679 C CA . LYS A 1 207 ? -98.348 -42.840 37.870 1.00 32.50 207 LYS A CA 1
ATOM 1680 C C . LYS A 1 207 ? -97.376 -43.350 36.754 1.00 32.50 207 LYS A C 1
ATOM 1682 O O . LYS A 1 207 ? -97.818 -43.668 35.657 1.00 32.50 207 LYS A O 1
ATOM 1687 N N . ASN A 1 208 ? -96.170 -43.749 37.230 1.00 28.44 208 ASN A N 1
ATOM 1688 C CA . ASN A 1 208 ? -95.245 -44.850 36.804 1.00 28.44 208 ASN A CA 1
ATOM 1689 C C . ASN A 1 208 ? -94.345 -44.607 35.553 1.00 28.44 208 ASN A C 1
ATOM 1691 O O . ASN A 1 208 ? -94.857 -44.201 34.526 1.00 28.44 208 ASN A O 1
ATOM 1695 N N . THR A 1 209 ? -93.022 -44.875 35.477 1.00 25.89 209 THR A N 1
ATOM 1696 C CA . THR A 1 209 ? -92.201 -46.019 35.956 1.00 25.89 209 THR A CA 1
ATOM 1697 C C . THR A 1 209 ? -90.673 -45.744 35.791 1.00 25.89 209 THR A C 1
ATOM 1699 O O . THR A 1 209 ? -90.271 -45.183 34.779 1.00 25.89 209 THR A O 1
ATOM 1702 N N . SER A 1 210 ? -89.877 -46.172 36.785 1.00 30.95 210 SER A N 1
ATOM 1703 C CA . SER A 1 210 ? -88.494 -46.738 36.854 1.00 30.95 210 SER A CA 1
ATOM 1704 C C . SER A 1 210 ? -87.367 -46.396 35.832 1.00 30.95 210 SER A C 1
ATOM 1706 O O . SER A 1 210 ? -87.535 -46.542 34.631 1.00 30.95 210 SER A O 1
ATOM 1708 N N . THR A 1 211 ? -86.198 -45.910 36.304 1.00 26.55 211 THR A N 1
ATOM 1709 C CA . THR A 1 211 ? -84.879 -46.594 36.551 1.00 26.55 211 THR A CA 1
ATOM 1710 C C . THR A 1 211 ? -83.903 -46.726 35.367 1.00 26.55 211 THR A C 1
ATOM 1712 O O . THR A 1 211 ? -84.239 -47.380 34.389 1.00 26.55 211 THR A O 1
ATOM 1715 N N . SER A 1 212 ? -82.650 -46.265 35.546 1.00 28.56 212 SER A N 1
ATOM 1716 C CA . SER A 1 212 ? -81.394 -47.062 35.459 1.00 28.56 212 SER A CA 1
ATOM 1717 C C . SER A 1 212 ? -80.162 -46.207 35.088 1.00 28.56 212 SER A C 1
ATOM 1719 O O . SER A 1 212 ? -80.099 -45.595 34.029 1.00 28.56 212 SER A O 1
ATOM 1721 N N . GLU A 1 213 ? -79.223 -46.161 36.036 1.00 30.66 213 GLU A N 1
ATOM 1722 C CA . GLU A 1 213 ? -77.752 -46.231 35.945 1.00 30.66 213 GLU A CA 1
ATOM 1723 C C . GLU A 1 213 ? -77.029 -46.048 34.590 1.00 30.66 213 GLU A C 1
ATOM 1725 O O . GLU A 1 213 ? -77.286 -46.764 33.624 1.00 30.66 213 GLU A O 1
ATOM 1730 N N . LYS A 1 214 ? -75.943 -45.255 34.605 1.00 34.12 214 LYS A N 1
ATOM 1731 C CA . LYS A 1 214 ? -74.565 -45.790 34.504 1.00 34.12 214 LYS A CA 1
ATOM 1732 C C . LYS A 1 214 ? -73.497 -44.726 34.774 1.00 34.12 214 LYS A C 1
ATOM 1734 O O . LYS A 1 214 ? -73.427 -43.701 34.104 1.00 34.12 214 LYS A O 1
ATOM 1739 N N . GLU A 1 215 ? -72.633 -45.036 35.734 1.00 38.72 215 GLU A N 1
ATOM 1740 C CA . GLU A 1 215 ? -71.304 -44.450 35.912 1.00 38.72 215 GLU A CA 1
ATOM 1741 C C . GLU A 1 215 ? -70.303 -45.051 34.909 1.00 38.72 215 GLU A C 1
ATOM 1743 O O . GLU A 1 215 ? -70.400 -46.236 34.603 1.00 38.72 215 GLU A O 1
ATOM 1748 N N . THR A 1 216 ? -69.295 -44.271 34.498 1.00 35.75 216 THR A N 1
ATOM 1749 C CA . THR A 1 216 ? -67.861 -44.651 34.420 1.00 35.75 21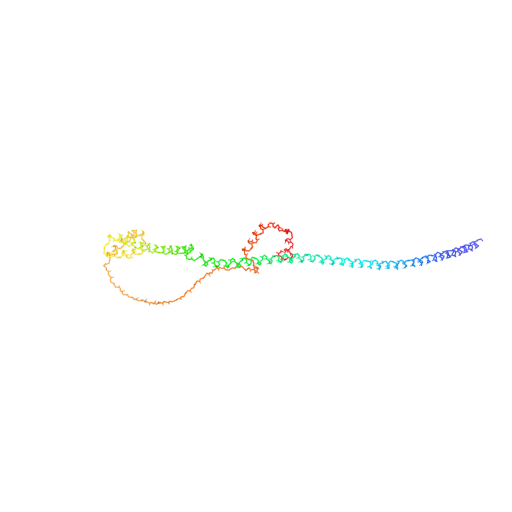6 THR A CA 1
ATOM 1750 C C . THR A 1 216 ? -67.056 -43.349 34.271 1.00 35.75 216 THR A C 1
ATOM 1752 O O . THR A 1 216 ? -67.351 -42.562 33.381 1.00 35.75 216 THR A O 1
ATOM 1755 N N . LYS A 1 217 ? -66.201 -42.950 35.219 1.00 35.78 217 LYS A N 1
ATOM 1756 C CA . LYS A 1 217 ? -64.839 -43.434 35.539 1.00 35.78 217 LYS A CA 1
ATOM 1757 C C . LYS A 1 217 ? -63.731 -42.593 34.865 1.00 35.78 217 LYS A C 1
ATOM 1759 O O . LYS A 1 217 ? -63.338 -42.844 33.739 1.00 35.78 217 LYS A O 1
ATOM 1764 N N . VAL A 1 218 ? -63.282 -41.594 35.629 1.00 33.50 218 VAL A N 1
ATOM 1765 C CA . VAL A 1 218 ? -61.910 -41.114 35.911 1.00 33.50 218 VAL A CA 1
ATOM 1766 C C . VAL A 1 218 ? -60.706 -41.363 34.965 1.00 33.50 218 VAL A C 1
ATOM 1768 O O . VAL A 1 218 ? -60.321 -42.503 34.727 1.00 33.50 218 VAL A O 1
ATOM 1771 N N . LEU A 1 219 ? -60.008 -40.232 34.731 1.00 37.53 219 LEU A N 1
ATOM 1772 C CA . LEU A 1 219 ? -58.592 -39.887 35.034 1.00 37.53 219 LEU A CA 1
ATOM 1773 C C . LEU A 1 219 ? -57.482 -39.957 33.963 1.00 37.53 219 LEU A C 1
ATOM 1775 O O . LEU A 1 219 ? -57.322 -40.949 33.262 1.00 37.53 219 LEU A O 1
ATOM 1779 N N . ALA A 1 220 ? -56.634 -38.914 34.084 1.00 35.16 220 ALA A N 1
ATOM 1780 C CA . ALA A 1 220 ? -55.235 -38.729 33.667 1.00 35.16 220 ALA A CA 1
ATOM 1781 C C . ALA A 1 220 ? -54.990 -38.397 32.183 1.00 35.16 220 ALA A C 1
ATOM 1783 O O . ALA A 1 220 ? -55.666 -38.919 31.312 1.00 35.16 220 ALA A O 1
ATOM 1784 N N . GLU A 1 221 ? -54.010 -37.597 31.765 1.00 31.05 221 GLU A N 1
ATOM 1785 C CA . GLU A 1 221 ? -53.021 -36.666 32.339 1.00 31.05 221 GLU A CA 1
ATOM 1786 C C . GLU A 1 221 ? -52.203 -36.181 31.119 1.00 31.05 221 GLU A C 1
ATOM 1788 O O . GLU A 1 221 ? -52.109 -36.915 30.133 1.00 31.05 221 GLU A O 1
ATOM 1793 N N . GLY A 1 222 ? -51.596 -34.990 31.165 1.00 29.70 222 GLY A N 1
ATOM 1794 C CA . GLY A 1 222 ? -50.488 -34.650 30.262 1.00 29.70 222 GLY A CA 1
ATOM 1795 C C . GLY A 1 222 ? -50.573 -33.285 29.585 1.00 29.70 222 GLY A C 1
ATOM 1796 O O . GLY A 1 222 ? -51.350 -33.073 28.659 1.00 29.70 222 GLY A O 1
ATOM 1797 N N . GLU A 1 223 ? -49.701 -32.387 30.036 1.00 36.78 223 GLU A N 1
ATOM 1798 C CA . GLU A 1 223 ? -49.318 -31.119 29.413 1.00 36.78 223 GLU A CA 1
ATOM 1799 C C . GLU A 1 223 ? -48.884 -31.257 27.939 1.00 36.78 223 GLU A C 1
ATOM 1801 O O . GLU A 1 223 ? -48.262 -32.252 27.560 1.00 36.78 223 GLU A O 1
ATOM 1806 N N . LYS A 1 224 ? -49.062 -30.186 27.150 1.00 29.72 224 LYS A N 1
ATOM 1807 C CA . LYS A 1 224 ? -47.954 -29.434 26.519 1.00 29.72 224 LYS A CA 1
ATOM 1808 C C . LYS A 1 224 ? -48.453 -28.212 25.741 1.00 29.72 224 LYS A C 1
ATOM 1810 O O . LYS A 1 224 ? -49.497 -28.240 25.098 1.00 29.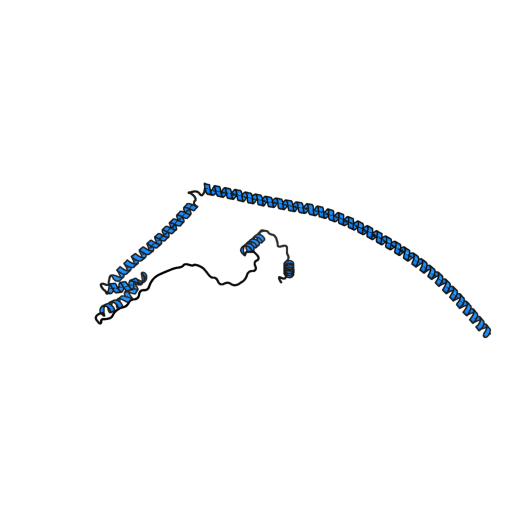72 224 LYS A O 1
ATOM 1815 N N . LYS A 1 225 ? -47.654 -27.148 25.840 1.00 32.41 225 LYS A N 1
ATOM 1816 C CA . LYS A 1 225 ? -47.712 -25.905 25.068 1.00 32.41 225 LYS A CA 1
ATOM 1817 C C . LYS A 1 225 ? -47.283 -26.112 23.603 1.00 32.41 225 LYS A C 1
ATOM 1819 O O . LYS A 1 225 ? -46.610 -27.090 23.289 1.00 32.41 225 LYS A O 1
ATOM 1824 N N . GLU A 1 226 ? -47.572 -25.070 22.827 1.00 28.28 226 GLU A N 1
ATOM 1825 C CA . GLU A 1 226 ? -46.775 -24.454 21.750 1.00 28.28 226 GLU A CA 1
ATOM 1826 C C . GLU A 1 226 ? -47.358 -24.400 20.330 1.00 28.28 226 GLU A C 1
ATOM 1828 O O . GLU A 1 226 ? -47.971 -25.319 19.791 1.00 28.28 226 GLU A O 1
ATOM 1833 N N . ASP A 1 227 ? -47.124 -23.201 19.807 1.00 36.53 227 ASP A N 1
ATOM 1834 C CA . ASP A 1 227 ? -47.418 -22.522 18.558 1.00 36.53 227 ASP A CA 1
ATOM 1835 C C . ASP A 1 227 ? -47.118 -23.276 17.253 1.00 36.53 227 ASP A C 1
ATOM 1837 O O . ASP A 1 227 ? -46.170 -24.051 17.148 1.00 36.53 227 ASP A O 1
ATOM 1841 N N . ALA A 1 228 ? -47.838 -22.910 16.183 1.00 30.19 228 ALA A N 1
ATOM 1842 C CA . ALA A 1 228 ? -47.379 -23.126 14.810 1.00 30.19 228 ALA A CA 1
ATOM 1843 C C . ALA A 1 228 ? -47.881 -22.034 13.840 1.00 30.19 228 ALA A C 1
ATOM 1845 O O . ALA A 1 228 ? -49.060 -21.966 13.493 1.00 30.19 228 ALA A O 1
ATOM 1846 N N . LYS A 1 229 ? -46.943 -21.200 13.363 1.00 35.72 229 LYS A N 1
ATOM 1847 C CA . LYS A 1 229 ? -47.042 -20.375 12.139 1.00 35.72 229 LYS A CA 1
ATOM 1848 C C . LYS A 1 229 ? -46.865 -21.246 10.878 1.00 35.72 229 LYS A C 1
ATOM 1850 O O . LYS A 1 229 ? -46.174 -22.262 10.950 1.00 35.72 229 LYS A O 1
ATOM 1855 N N . PRO A 1 230 ? -47.354 -20.821 9.694 1.00 35.31 230 PRO A N 1
ATOM 1856 C CA . PRO A 1 230 ? -46.973 -21.427 8.422 1.00 35.31 230 PRO A CA 1
ATOM 1857 C C . PRO A 1 230 ? -45.647 -20.857 7.875 1.00 35.31 230 PRO A C 1
ATOM 1859 O O . PRO A 1 230 ? -45.369 -19.661 7.961 1.00 35.31 230 PRO A O 1
ATOM 1862 N N . LEU A 1 231 ? -44.846 -21.744 7.278 1.00 31.28 231 LEU A N 1
ATOM 1863 C CA . LEU A 1 231 ? -43.570 -21.501 6.591 1.00 31.28 231 LEU A CA 1
ATOM 1864 C C . LEU A 1 231 ? -43.770 -21.330 5.075 1.00 31.28 231 LEU A C 1
ATOM 1866 O O . LEU A 1 231 ? -44.501 -22.120 4.478 1.00 31.28 231 LEU A O 1
ATOM 1870 N N . LYS A 1 232 ? -43.019 -20.407 4.446 1.00 33.66 232 LYS A N 1
ATOM 1871 C CA . LYS A 1 232 ? -42.206 -20.648 3.226 1.00 33.66 232 LYS A CA 1
ATOM 1872 C C . LYS A 1 232 ? -41.429 -19.394 2.784 1.00 33.66 232 LYS A C 1
ATOM 1874 O O . LYS A 1 232 ? -42.006 -18.322 2.665 1.00 33.66 232 LYS A O 1
ATOM 1879 N N . GLY A 1 233 ? -40.148 -19.588 2.451 1.00 29.83 233 GLY A N 1
ATOM 1880 C CA . GLY A 1 233 ? -39.299 -18.637 1.716 1.00 29.83 233 GLY A CA 1
ATOM 1881 C C . GLY A 1 233 ? -37.846 -18.650 2.202 1.00 29.83 233 GLY A C 1
ATOM 1882 O O . GLY A 1 233 ? -37.516 -17.946 3.146 1.00 29.83 233 GLY A O 1
ATOM 1883 N N . GLY A 1 234 ? -36.995 -19.491 1.604 1.00 35.88 234 GLY A N 1
ATOM 1884 C CA . GLY A 1 234 ? -35.603 -19.698 2.024 1.00 35.88 234 GLY A CA 1
ATOM 1885 C C . GLY A 1 234 ? -34.716 -18.456 1.869 1.00 35.88 234 GLY A C 1
ATOM 1886 O O . GLY A 1 234 ? -34.736 -17.804 0.828 1.00 35.88 234 GLY A O 1
ATOM 1887 N N . LYS A 1 235 ? -33.917 -18.168 2.904 1.00 38.94 235 LYS A N 1
ATOM 1888 C CA . LYS A 1 235 ? -32.899 -17.109 2.931 1.00 38.94 235 LYS A CA 1
ATOM 1889 C C . LYS A 1 235 ? -31.511 -17.746 2.813 1.00 38.94 235 LYS A C 1
ATOM 1891 O O . LYS A 1 235 ? -31.166 -18.628 3.598 1.00 38.94 235 LYS A O 1
ATOM 1896 N N . ALA A 1 236 ? -30.740 -17.302 1.821 1.00 40.00 236 ALA A N 1
ATOM 1897 C CA . ALA A 1 236 ? -29.312 -17.571 1.717 1.00 40.00 236 ALA A CA 1
ATOM 1898 C C . ALA A 1 236 ? -28.592 -16.984 2.942 1.00 40.00 236 ALA A C 1
ATOM 1900 O O . ALA A 1 236 ? -28.873 -15.861 3.361 1.00 40.00 236 ALA A O 1
ATOM 1901 N N . VAL A 1 237 ? -27.694 -17.766 3.533 1.00 46.09 237 VAL A N 1
ATOM 1902 C CA . VAL A 1 237 ? -26.940 -17.397 4.732 1.00 46.09 237 VAL A CA 1
ATOM 1903 C C . VAL A 1 237 ? -25.797 -16.463 4.332 1.00 46.09 237 VAL A C 1
ATOM 1905 O O . VAL A 1 237 ? -24.693 -16.905 4.034 1.00 46.09 237 VAL A O 1
ATOM 1908 N N . THR A 1 238 ? -26.067 -15.162 4.323 1.00 47.44 238 THR A N 1
ATOM 1909 C CA . THR A 1 238 ? -25.057 -14.115 4.525 1.00 47.44 238 THR A CA 1
ATOM 1910 C C . THR A 1 238 ? -25.429 -13.420 5.826 1.00 47.44 238 THR A C 1
ATOM 1912 O O . THR A 1 238 ? -26.567 -12.976 5.978 1.00 47.44 238 THR A O 1
ATOM 1915 N N . GLY A 1 239 ? -24.517 -13.454 6.795 1.00 50.31 239 GLY A N 1
ATOM 1916 C CA . GLY A 1 239 ? -24.752 -13.201 8.219 1.00 50.31 239 GLY A CA 1
ATOM 1917 C C . GLY A 1 239 ? -25.062 -11.761 8.629 1.00 50.31 239 GLY A C 1
ATOM 1918 O O . GLY A 1 239 ? -24.603 -11.361 9.689 1.00 50.31 239 GLY A O 1
ATOM 1919 N N . ASP A 1 240 ? -25.854 -11.023 7.853 1.00 47.53 240 ASP A N 1
ATOM 1920 C CA . ASP A 1 240 ? -26.345 -9.697 8.233 1.00 47.53 240 ASP A CA 1
ATOM 1921 C C . ASP A 1 240 ? -27.835 -9.757 8.610 1.00 47.53 240 ASP A C 1
ATOM 1923 O O . ASP A 1 240 ? -28.701 -10.239 7.858 1.00 47.53 240 ASP A O 1
ATOM 1927 N N . THR A 1 241 ? -28.132 -9.294 9.824 1.00 59.88 241 THR A N 1
ATOM 1928 C CA . THR A 1 241 ? -29.486 -9.103 10.344 1.00 59.88 241 THR A CA 1
ATOM 1929 C C . THR A 1 241 ? -30.043 -7.763 9.856 1.00 59.88 241 THR A C 1
ATOM 1931 O O . THR A 1 241 ? -29.317 -6.836 9.521 1.00 59.88 241 THR A O 1
ATOM 1934 N N . THR A 1 242 ? -31.366 -7.648 9.747 1.00 53.88 242 THR A N 1
ATOM 1935 C CA . THR A 1 242 ? -32.023 -6.423 9.248 1.00 53.88 242 THR A CA 1
ATOM 1936 C C . THR A 1 242 ? -31.721 -5.198 10.111 1.00 53.88 242 THR A C 1
ATOM 1938 O O . THR A 1 242 ? -31.627 -4.096 9.587 1.00 53.88 242 THR A O 1
ATOM 1941 N N . GLU A 1 243 ? -31.478 -5.412 11.402 1.00 57.66 243 GLU A N 1
ATOM 1942 C CA . GLU A 1 243 ? -31.097 -4.374 12.362 1.00 57.66 243 GLU A CA 1
ATOM 1943 C C . GLU A 1 243 ? -29.673 -3.844 12.112 1.00 57.66 243 GLU A C 1
ATOM 1945 O O . GLU A 1 243 ? -29.454 -2.642 12.212 1.00 57.66 243 GLU A O 1
ATOM 1950 N N . THR A 1 244 ? -28.723 -4.682 11.666 1.00 58.97 244 THR A N 1
ATOM 1951 C CA . THR A 1 244 ? -27.352 -4.222 11.364 1.00 58.97 244 THR A CA 1
ATOM 1952 C C . THR A 1 244 ? -27.272 -3.417 10.066 1.00 58.97 244 THR A C 1
ATOM 1954 O O . THR A 1 244 ? -26.382 -2.583 9.909 1.00 58.97 244 THR A O 1
ATOM 1957 N N . LEU A 1 245 ? -28.214 -3.615 9.137 1.00 58.22 245 LEU A N 1
ATOM 1958 C CA . LEU A 1 245 ? -28.319 -2.822 7.907 1.00 58.22 245 LEU A CA 1
ATOM 1959 C C . LEU A 1 245 ? -28.924 -1.436 8.155 1.00 58.22 245 LEU A C 1
ATOM 1961 O O . LEU A 1 245 ? -28.509 -0.472 7.510 1.00 58.22 245 LEU A O 1
ATOM 1965 N N . GLU A 1 246 ? -29.884 -1.331 9.075 1.00 59.12 246 GLU A N 1
ATOM 1966 C CA . GLU A 1 246 ? -30.459 -0.048 9.490 1.00 59.12 246 GLU A CA 1
ATOM 1967 C C . GLU A 1 246 ? -29.439 0.760 10.306 1.00 59.12 246 GLU A C 1
ATOM 1969 O O . GLU A 1 246 ? -29.198 1.925 9.990 1.00 59.12 246 GLU A O 1
ATOM 1974 N N . GLU A 1 247 ? -28.714 0.111 11.220 1.00 59.53 247 GLU A N 1
ATOM 1975 C CA . GLU A 1 247 ? -27.641 0.734 12.007 1.00 59.53 247 GLU A CA 1
ATOM 1976 C C . GLU A 1 247 ? -26.458 1.188 11.121 1.00 59.53 247 GLU A C 1
ATOM 1978 O O . GLU A 1 247 ? -25.953 2.305 11.256 1.00 59.53 247 GLU A O 1
ATOM 1983 N N . ALA A 1 248 ? -26.068 0.394 10.113 1.00 58.03 248 ALA A N 1
ATOM 1984 C CA . ALA A 1 248 ? -25.051 0.788 9.130 1.00 58.03 248 ALA A CA 1
ATOM 1985 C C . ALA A 1 248 ? -25.515 1.909 8.174 1.00 58.03 248 ALA A C 1
ATOM 1987 O O . ALA A 1 248 ? -24.689 2.671 7.654 1.00 58.03 248 ALA A O 1
ATOM 1988 N N . ALA A 1 249 ? -26.822 2.028 7.916 1.00 56.75 249 ALA A N 1
ATOM 1989 C CA . ALA A 1 249 ? -27.391 3.108 7.111 1.00 56.75 249 ALA A CA 1
ATOM 1990 C C . ALA A 1 249 ? -27.485 4.428 7.895 1.00 56.75 249 ALA A C 1
ATOM 1992 O O . ALA A 1 249 ? -27.324 5.502 7.307 1.00 56.75 249 ALA A O 1
ATOM 1993 N N . GLU A 1 250 ? -27.708 4.359 9.207 1.00 59.12 250 GLU A N 1
ATOM 1994 C CA . GLU A 1 250 ? -27.696 5.514 10.109 1.00 59.12 250 GLU A CA 1
ATOM 1995 C C . GLU A 1 250 ? -26.268 6.025 10.347 1.00 59.12 250 GLU A C 1
ATOM 1997 O O . GLU A 1 250 ? -26.010 7.218 10.164 1.00 59.12 250 GLU A O 1
ATOM 2002 N N . LEU A 1 251 ? -25.303 5.124 10.561 1.00 52.41 251 LEU A N 1
ATOM 2003 C CA . LEU A 1 251 ? -23.877 5.469 10.666 1.00 52.41 251 LEU A CA 1
ATOM 2004 C C . LEU A 1 251 ? -23.315 6.108 9.380 1.00 52.41 251 LEU A C 1
ATOM 2006 O O . LEU A 1 251 ? -22.462 6.997 9.444 1.00 52.41 251 LEU A O 1
ATOM 2010 N N . ASN A 1 252 ? -23.810 5.721 8.198 1.00 55.19 252 ASN A N 1
ATOM 2011 C CA . ASN A 1 252 ? -23.427 6.346 6.920 1.00 55.19 252 ASN A CA 1
ATOM 2012 C C . ASN A 1 252 ? -24.035 7.743 6.699 1.00 55.19 252 ASN A C 1
ATOM 2014 O O . ASN A 1 252 ? -23.493 8.529 5.921 1.00 55.19 252 ASN A O 1
ATOM 2018 N N . LYS A 1 253 ? -25.152 8.077 7.358 1.00 55.16 253 LYS A N 1
ATOM 2019 C CA . LYS A 1 253 ? -25.739 9.427 7.293 1.00 55.16 253 LYS A CA 1
ATOM 2020 C C . LYS A 1 253 ? -25.019 10.405 8.218 1.00 55.16 253 LYS A C 1
ATOM 2022 O O . LYS A 1 253 ? -24.868 11.567 7.848 1.00 55.16 253 LYS A O 1
ATOM 2027 N N . GLU A 1 254 ? -24.552 9.945 9.378 1.00 47.62 254 GLU A N 1
ATOM 2028 C CA . GLU A 1 254 ? -23.846 10.789 10.354 1.00 47.62 254 GLU A CA 1
ATOM 2029 C C . GLU A 1 254 ? -22.369 11.039 10.007 1.00 47.62 254 GLU A C 1
ATOM 2031 O O . GLU A 1 254 ? -21.822 12.086 10.347 1.00 47.62 254 GLU A O 1
ATOM 2036 N N . SER A 1 255 ? -21.720 10.125 9.278 1.00 42.44 255 SER A N 1
ATOM 2037 C CA . SER A 1 255 ? -20.280 10.195 8.980 1.00 42.44 255 SER A CA 1
ATOM 2038 C C . SER A 1 255 ? -19.893 11.013 7.744 1.00 42.44 255 SER A C 1
ATOM 2040 O O . SER A 1 255 ? -18.712 11.079 7.424 1.00 42.44 255 SER A O 1
ATOM 2042 N N . GLY A 1 256 ? -20.824 11.665 7.037 1.00 40.16 256 GLY A N 1
ATOM 2043 C CA . GLY A 1 256 ? -20.492 12.625 5.970 1.00 40.16 256 GLY A CA 1
ATOM 2044 C C . GLY A 1 256 ? -19.596 12.099 4.830 1.00 40.16 256 GLY A C 1
ATOM 2045 O O . GLY A 1 256 ? -19.124 12.892 4.011 1.00 40.16 256 GLY A O 1
ATOM 2046 N N . VAL A 1 257 ? -19.362 10.788 4.735 1.00 44.72 257 VAL A N 1
ATOM 2047 C CA . VAL A 1 257 ? -18.580 10.181 3.661 1.00 44.72 257 VAL A CA 1
ATOM 2048 C C . VAL A 1 257 ? -19.517 9.985 2.480 1.00 44.72 257 VAL A C 1
ATOM 2050 O O . VAL A 1 257 ? -20.271 9.018 2.397 1.00 44.72 257 VAL A O 1
ATOM 2053 N N . LYS A 1 258 ? -19.488 10.932 1.539 1.00 47.94 258 LYS A N 1
ATOM 2054 C CA . LYS A 1 258 ? -20.077 10.716 0.215 1.00 47.94 258 LYS A CA 1
ATOM 2055 C C . LYS A 1 258 ? -19.452 9.449 -0.364 1.00 47.94 258 LYS A C 1
ATOM 2057 O O . LYS A 1 258 ? -18.245 9.417 -0.593 1.00 47.94 258 LYS A O 1
ATOM 2062 N N . SER A 1 259 ? -20.272 8.429 -0.608 1.00 50.88 259 SER A N 1
ATOM 2063 C CA . SER A 1 259 ? -19.883 7.236 -1.355 1.00 50.88 259 SER A CA 1
ATOM 2064 C C . SER A 1 259 ? -19.198 7.668 -2.654 1.00 50.88 259 SER A C 1
ATOM 2066 O O . SER A 1 259 ? -19.835 8.261 -3.524 1.00 50.88 259 SER A O 1
ATOM 2068 N N . SER A 1 260 ? -17.900 7.410 -2.770 1.00 54.41 260 SER A N 1
ATOM 2069 C CA . SER A 1 260 ? -17.041 7.873 -3.867 1.00 54.41 260 SER A CA 1
ATOM 2070 C C . SER A 1 260 ? -17.218 7.088 -5.170 1.00 54.41 260 SER A C 1
ATOM 2072 O O . SER A 1 260 ? -16.420 7.248 -6.085 1.00 54.41 260 SER A O 1
ATOM 2074 N N . ILE A 1 261 ? -18.252 6.249 -5.268 1.00 63.31 261 ILE A N 1
ATOM 2075 C CA . ILE A 1 261 ? -18.478 5.366 -6.410 1.00 63.31 261 ILE A CA 1
ATOM 2076 C C . ILE A 1 261 ? -19.670 5.894 -7.201 1.00 63.31 261 ILE A C 1
ATOM 2078 O O . ILE A 1 261 ? -20.792 5.966 -6.690 1.00 63.31 261 ILE A O 1
ATOM 2082 N N . SER A 1 262 ? -19.419 6.264 -8.456 1.00 77.62 262 SER A N 1
ATOM 2083 C CA . SER A 1 262 ? -20.460 6.696 -9.387 1.00 77.62 262 SER A CA 1
ATOM 2084 C C . SER A 1 262 ? -21.454 5.555 -9.644 1.00 77.62 262 SER A C 1
ATOM 2086 O O . SER A 1 262 ? -21.103 4.373 -9.644 1.00 77.62 262 SER A O 1
ATOM 2088 N N . VAL A 1 263 ? -22.716 5.894 -9.917 1.00 75.00 263 VAL A N 1
ATOM 2089 C CA . VAL A 1 263 ? -23.773 4.927 -10.276 1.00 75.00 263 VAL A CA 1
ATOM 2090 C C . VAL A 1 263 ? -23.356 4.054 -11.477 1.00 75.00 263 VAL A C 1
ATOM 2092 O O . VAL A 1 263 ? -23.714 2.876 -11.572 1.00 75.00 263 VAL A O 1
ATOM 2095 N N . GLU A 1 264 ? -22.524 4.600 -12.360 1.00 73.00 264 GLU A N 1
ATOM 2096 C CA . GLU A 1 264 ? -21.952 3.912 -13.523 1.00 73.00 264 GLU A CA 1
ATOM 2097 C C . GLU A 1 264 ? -20.899 2.860 -13.137 1.00 73.00 264 GLU A C 1
ATOM 2099 O O . GLU A 1 264 ? -20.842 1.772 -13.710 1.00 73.00 264 GLU A O 1
ATOM 2104 N N . GLU A 1 265 ? -20.093 3.127 -12.112 1.00 74.44 265 GLU A N 1
ATOM 2105 C CA . GLU A 1 265 ? -19.093 2.177 -11.614 1.00 74.44 265 GLU A CA 1
ATOM 2106 C C . GLU A 1 265 ? -19.758 1.028 -10.858 1.00 74.44 265 GLU A C 1
ATOM 2108 O O . GLU A 1 265 ? -19.371 -0.133 -11.013 1.00 74.44 265 GLU A O 1
ATOM 2113 N N . LYS A 1 266 ? -20.835 1.322 -10.119 1.00 79.06 266 LYS A N 1
ATOM 2114 C CA . LYS A 1 266 ? -21.643 0.303 -9.443 1.00 79.06 266 LYS A CA 1
ATOM 2115 C C . LYS A 1 266 ? -22.295 -0.656 -10.439 1.00 79.06 266 LYS A C 1
ATOM 2117 O O . LYS A 1 266 ? -22.247 -1.868 -10.245 1.00 79.06 266 LYS A O 1
ATOM 2122 N N . THR A 1 267 ? -22.856 -0.136 -11.529 1.00 78.44 267 THR A N 1
ATOM 2123 C CA . THR A 1 267 ? -23.461 -0.972 -12.581 1.00 78.44 267 THR A CA 1
ATOM 2124 C C . THR A 1 267 ? -22.418 -1.789 -13.343 1.00 78.44 267 THR A C 1
ATOM 2126 O O . THR A 1 267 ? -22.672 -2.946 -13.684 1.00 78.44 267 THR A O 1
ATOM 2129 N N . ARG A 1 268 ? -21.210 -1.250 -13.551 1.00 80.06 268 ARG A N 1
ATOM 2130 C CA . ARG A 1 268 ? -20.091 -2.003 -14.135 1.00 80.06 268 ARG A CA 1
ATOM 2131 C C . ARG A 1 268 ? -19.637 -3.155 -13.236 1.00 80.06 268 ARG A C 1
ATOM 2133 O O . ARG A 1 268 ? -19.450 -4.262 -13.734 1.00 80.06 268 ARG A O 1
ATOM 2140 N N . LEU A 1 269 ? -19.504 -2.915 -11.931 1.00 81.38 269 LEU A N 1
ATOM 2141 C CA . LEU A 1 269 ? -19.139 -3.942 -10.950 1.00 81.38 269 LEU A CA 1
ATOM 2142 C C . LEU A 1 269 ? -20.215 -5.025 -10.822 1.00 81.38 269 LEU A C 1
ATOM 2144 O O . LEU A 1 269 ? -19.883 -6.203 -10.743 1.00 81.38 269 LEU A O 1
ATOM 2148 N N . GLN A 1 270 ? -21.495 -4.655 -10.882 1.00 80.00 270 GLN A N 1
ATOM 2149 C CA . GLN A 1 270 ? -22.602 -5.616 -10.853 1.00 80.00 270 GLN A CA 1
ATOM 2150 C C . GLN A 1 270 ? -22.625 -6.537 -12.080 1.00 80.00 270 GLN A C 1
ATOM 2152 O O . GLN A 1 270 ? -22.869 -7.732 -11.925 1.00 80.00 270 GLN A O 1
ATOM 2157 N N . ARG A 1 271 ? -22.297 -6.025 -13.277 1.00 78.69 271 ARG A N 1
ATOM 2158 C CA . ARG A 1 271 ? -22.116 -6.872 -14.472 1.00 78.69 271 ARG A CA 1
ATOM 2159 C C . ARG A 1 271 ? -20.905 -7.793 -14.349 1.00 78.69 271 ARG A C 1
ATOM 2161 O O . ARG A 1 271 ? -20.985 -8.958 -14.714 1.00 78.69 271 ARG A O 1
ATOM 2168 N N . LEU A 1 272 ? -19.792 -7.287 -13.815 1.00 76.19 272 LEU A N 1
ATOM 2169 C CA . LEU A 1 272 ? -18.576 -8.078 -13.576 1.00 76.19 272 LEU A CA 1
ATOM 2170 C C . LEU A 1 272 ? -18.805 -9.205 -12.558 1.00 76.19 272 LEU A C 1
ATOM 2172 O O . LEU A 1 272 ? -18.237 -10.282 -12.698 1.00 76.19 272 LEU A O 1
ATOM 2176 N N . ALA A 1 273 ? -19.664 -8.963 -11.570 1.00 77.94 273 ALA A N 1
ATOM 2177 C CA . ALA A 1 273 ? -20.064 -9.932 -10.557 1.00 77.94 273 ALA A CA 1
ATOM 2178 C C . ALA A 1 273 ? -21.242 -10.835 -10.984 1.00 77.94 273 ALA A C 1
ATOM 2180 O O . ALA A 1 273 ? -21.699 -11.644 -10.179 1.00 77.94 273 ALA A O 1
ATOM 2181 N N . GLY A 1 274 ? -21.746 -10.710 -12.220 1.00 67.75 274 GLY A N 1
ATOM 2182 C CA . GLY A 1 274 ? -22.816 -11.563 -12.759 1.00 67.75 274 GLY A CA 1
ATOM 2183 C C . GLY A 1 274 ? -24.182 -11.390 -12.084 1.00 67.75 274 GLY A C 1
ATOM 2184 O O . GLY A 1 274 ? -24.997 -12.308 -12.107 1.00 67.75 274 GLY A O 1
ATOM 2185 N N . LEU A 1 275 ? -24.421 -10.237 -11.453 1.00 70.50 275 LEU A N 1
ATOM 2186 C CA . LEU A 1 275 ? -25.648 -9.920 -10.709 1.00 70.50 275 LEU A CA 1
ATOM 2187 C C . LEU A 1 275 ? -26.708 -9.188 -11.557 1.00 70.50 275 LEU A C 1
ATOM 2189 O O . LEU A 1 275 ? -27.784 -8.884 -11.041 1.00 70.50 275 LEU A O 1
ATOM 2193 N N . VAL A 1 276 ? -26.407 -8.900 -12.831 1.00 54.38 276 VAL A N 1
ATOM 2194 C CA . VAL A 1 276 ? -27.292 -8.269 -13.833 1.00 54.38 276 VAL A CA 1
ATOM 2195 C C . VAL A 1 276 ? -27.124 -8.965 -15.174 1.00 54.38 276 VAL A C 1
ATOM 2197 O O . VAL A 1 276 ? -25.951 -9.186 -15.554 1.00 54.38 276 VAL A O 1
#

pLDDT: mean 77.75, std 21.8, range [25.89, 98.25]

Secondary structure (DSSP, 8-state):
-HHHHHHHHHHHHHHHHHHHHHHHHHHHHHHHHHHHHHHHHHHHHHHHHHHHHHHHHHHHHHHHHHHHHHHHHHHHHHHHHHHHHHHHHHHHHHHHHHHHHHHHHHHHHHHHHHHHHHSSS--HHHHHHHHHHHHHHHHHHHHHHHHHHHHHHHHHHHHHHHTT--SHHHHHHHHHHTTS-TTTHHHHHHHHHHHHHHHHHH--S-----------------------PPP----------HHHHHHHHHHHHHS-------HHHHHHHHHHTT--